Protein AF-A0ABD5MQF2-F1 (afdb_monomer)

Foldseek 3Di:
DDDDDDDDDDDDDDDPDDDDDDPPDPPDDPDPPDDPPPDPDPDPDPDDPPDDDPPPDDDDDPPDDDDDDDDDDDPPPDDDPDPDDPPPPDVLVVVLVVLLVVLLVLLVVLLVLLVVQLVVCVVVVVPVSNVLSVVLNVLSVVLSVCSVVVPPCSLVSLVVSLVSLVVSLVSLVVDDDDPSSVVSNVSSVVSSVSSVVSNVSPPPVPVPDPDPPDPPPPDDDDDDD

Secondary structure (DSSP, 8-state):
--PPPPPPP-------------------------------PPP----------------------PPP---------PPP----------HHHHHHHHHHHHHHHHHHHHHHHHHHHHHHHHHTT-HHHHHHHHHHHHHHHHHHHHHHTT-TTHHHHHHHHHHHHHHHHHHHTTS---HHHHHHHHHHHHHHHHHHHHHTT-S-----------------PPPP-

Solvent-accessible surface area (backbone atoms only — not comparable to full-atom values): 14970 Å² total; per-residue (Å²): 143,80,88,78,85,82,82,85,87,86,82,88,84,76,91,78,85,75,78,90,84,75,89,74,72,96,72,74,80,82,73,83,75,67,83,74,72,76,73,73,75,78,73,77,71,72,80,74,76,77,73,75,78,78,79,79,70,80,80,80,75,83,84,76,87,72,82,92,78,84,86,79,93,75,87,78,78,75,76,79,82,74,85,82,73,85,68,80,72,58,71,72,61,56,55,60,52,52,46,52,49,53,37,42,52,39,47,54,56,36,46,57,45,32,56,54,43,26,55,52,19,57,76,69,67,36,62,68,58,25,50,54,28,55,58,48,41,58,52,49,55,50,47,44,53,25,50,76,66,65,40,88,59,28,66,64,49,46,55,54,51,44,51,52,50,54,51,49,49,60,57,53,73,73,47,82,96,41,74,67,55,50,52,44,51,52,40,49,54,53,32,42,50,42,54,56,62,56,55,73,74,70,63,74,79,72,84,64,74,85,69,87,74,76,80,78,77,80,80,80,84,78,85,86,129

Organism: NCBI:txid2175149

Nearest PDB structures (foldseek):
  6wkt-assembly1_A  TM=8.992E-01  e=7.410E-03  Bacillus subtilis subsp. subtilis str. 168
  5fig-assembly2_E-2  TM=9.007E-01  e=9.213E-03  Bacillus subtilis
  8r4l-assembly1_A  TM=9.009E-01  e=1.974E-02  Methylosinus trichosporium OB3b
  8r4m-assembly1_B  TM=8.882E-01  e=2.454E-02  Methylosinus trichosporium OB3b
  5fje-assembly1_A  TM=8.609E-01  e=1.424E-02  Methylosinus trichosporium OB3b

pLDDT: mean 74.44, std 20.29, range [44.78, 98.25]

Mean predicted aligned error: 17.76 Å

Radius of gyration: 36.43 Å; Cα contacts (8 Å, |Δi|>4): 91; chains: 1; bounding box: 98×73×126 Å

Structure (mmCIF, N/CA/C/O backbone):
data_AF-A0ABD5MQF2-F1
#
_entry.id   AF-A0ABD5MQF2-F1
#
loop_
_atom_site.group_PDB
_atom_site.id
_atom_site.type_symbol
_atom_site.label_atom_id
_atom_site.label_alt_id
_atom_site.label_comp_id
_atom_site.label_asym_id
_atom_site.label_entity_id
_atom_site.label_seq_id
_atom_site.pdbx_PDB_ins_code
_atom_site.Cartn_x
_atom_site.Cartn_y
_atom_site.Cartn_z
_atom_site.occupancy
_atom_site.B_iso_or_equiv
_atom_site.auth_seq_id
_atom_site.auth_comp_id
_atom_site.auth_asym_id
_atom_site.auth_atom_id
_atom_site.pdbx_PDB_model_num
ATOM 1 N N . MET A 1 1 ? 13.606 13.141 58.258 1.00 51.62 1 MET A N 1
ATOM 2 C CA . MET A 1 1 ? 12.652 14.260 58.114 1.00 51.62 1 MET A CA 1
ATOM 3 C C . MET A 1 1 ? 12.556 14.574 56.634 1.00 51.62 1 MET A C 1
ATOM 5 O O . MET A 1 1 ? 13.417 15.273 56.121 1.00 51.62 1 MET A O 1
ATOM 9 N N . SER A 1 2 ? 11.579 13.989 55.945 1.00 53.09 2 SER A N 1
ATOM 10 C CA . SER A 1 2 ? 11.407 14.152 54.498 1.00 53.09 2 SER A CA 1
ATOM 11 C C . SER A 1 2 ? 9.963 14.560 54.242 1.00 53.09 2 SER A C 1
ATOM 13 O O . SER A 1 2 ? 9.040 13.897 54.711 1.00 53.09 2 SER A O 1
ATOM 15 N N . GLN A 1 3 ? 9.807 15.720 53.609 1.00 59.16 3 GLN A N 1
ATOM 16 C CA . GLN A 1 3 ? 8.549 16.435 53.429 1.00 59.16 3 GLN A CA 1
ATOM 17 C C . GLN A 1 3 ? 7.664 15.749 52.385 1.00 59.16 3 GLN A C 1
ATOM 19 O O . GLN A 1 3 ? 8.117 15.384 51.304 1.00 59.16 3 GLN A O 1
ATOM 24 N N . ILE A 1 4 ? 6.392 15.605 52.744 1.00 61.00 4 ILE A N 1
ATOM 25 C CA . ILE A 1 4 ? 5.290 15.134 51.908 1.00 61.00 4 ILE A CA 1
ATOM 26 C C . ILE A 1 4 ? 4.762 16.346 51.120 1.00 61.00 4 ILE A C 1
ATOM 28 O O . ILE A 1 4 ? 4.457 17.360 51.754 1.00 61.00 4 ILE A O 1
ATOM 32 N N . PRO A 1 5 ? 4.613 16.289 49.784 1.00 65.12 5 PRO A N 1
ATOM 33 C CA . PRO A 1 5 ? 3.919 17.342 49.056 1.00 65.12 5 PRO A CA 1
ATOM 34 C C . PRO A 1 5 ? 2.412 17.277 49.339 1.00 65.12 5 PRO A C 1
ATOM 36 O O . PRO A 1 5 ? 1.772 16.239 49.162 1.00 65.12 5 PRO A O 1
ATOM 39 N N . GLN A 1 6 ? 1.866 18.403 49.798 1.00 65.44 6 GLN A N 1
ATOM 40 C CA . GLN A 1 6 ? 0.440 18.628 50.015 1.00 65.44 6 GLN A CA 1
ATOM 41 C C . GLN A 1 6 ? -0.346 18.482 48.708 1.00 65.44 6 GLN A C 1
ATOM 43 O O . GLN A 1 6 ? -0.049 19.145 47.716 1.00 65.44 6 GLN A O 1
ATOM 48 N N . GLN A 1 7 ? -1.396 17.664 48.747 1.00 51.47 7 GLN A N 1
ATOM 49 C CA . GLN A 1 7 ? -2.463 17.681 47.755 1.00 51.47 7 GLN A CA 1
ATOM 50 C C . GLN A 1 7 ? -3.394 18.864 48.038 1.00 51.47 7 GLN A C 1
ATOM 52 O O . GLN A 1 7 ? -3.845 19.039 49.170 1.00 51.47 7 GLN A O 1
ATOM 57 N N . GLN A 1 8 ? -3.686 19.666 47.015 1.00 61.88 8 GLN A N 1
ATOM 58 C CA . GLN A 1 8 ? -4.729 20.688 47.073 1.00 61.88 8 GLN A CA 1
ATOM 59 C C . GLN A 1 8 ? -6.081 20.071 46.679 1.00 61.88 8 GLN A C 1
ATOM 61 O O . GLN A 1 8 ? -6.185 19.511 45.588 1.00 61.88 8 GLN A O 1
ATOM 66 N N . PRO A 1 9 ? -7.128 20.194 47.511 1.00 63.50 9 PRO A N 1
ATOM 67 C CA . PRO A 1 9 ? -8.502 19.948 47.103 1.00 63.50 9 PRO A CA 1
ATOM 68 C C . PRO A 1 9 ? -9.130 21.265 46.632 1.00 63.50 9 PRO A C 1
ATOM 70 O O . PRO A 1 9 ? -9.172 22.245 47.375 1.00 63.50 9 PRO A O 1
ATOM 73 N N . GLY A 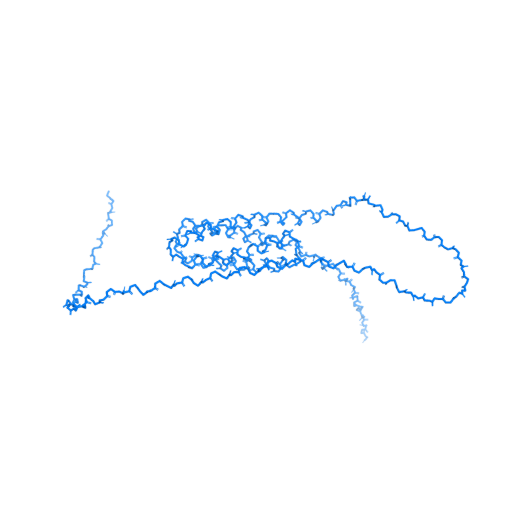1 10 ? -9.643 21.304 45.405 1.00 50.78 10 GLY A N 1
ATOM 74 C CA . GLY A 1 10 ? -10.326 22.497 44.923 1.00 50.78 10 GLY A CA 1
ATOM 75 C C . GLY A 1 10 ? -11.062 22.282 43.614 1.00 50.78 10 GLY A C 1
ATOM 76 O O . GLY A 1 10 ? -10.456 22.369 42.555 1.00 50.78 10 GLY A O 1
ATOM 77 N N . GLN A 1 11 ? -12.372 22.055 43.714 1.00 47.66 11 GLN A N 1
ATOM 78 C CA . GLN A 1 11 ? -13.434 22.936 43.196 1.00 47.66 11 GLN A CA 1
ATOM 79 C C . GLN A 1 11 ? -14.696 22.093 42.962 1.00 47.66 11 GLN A C 1
ATOM 81 O O . GLN A 1 11 ? -14.817 21.350 41.992 1.00 47.66 11 GLN A O 1
ATOM 86 N N . TYR A 1 12 ? -15.620 22.213 43.913 1.00 51.12 12 TYR A N 1
ATOM 87 C CA . TYR A 1 12 ? -17.014 21.807 43.794 1.00 51.12 12 TYR A CA 1
ATOM 88 C C . TYR A 1 12 ? -17.803 22.946 43.129 1.00 51.12 12 TYR A C 1
ATOM 90 O O . TYR A 1 12 ? -17.584 24.110 43.458 1.00 51.12 12 TYR A O 1
ATOM 98 N N . GLY A 1 13 ? -18.755 22.602 42.259 1.00 47.69 13 GLY A N 1
ATOM 99 C CA . GLY A 1 13 ? -19.720 23.518 41.633 1.00 47.69 13 GLY A CA 1
ATOM 100 C C . GLY A 1 13 ? -19.740 23.311 40.115 1.00 47.69 13 GLY A C 1
ATOM 101 O O . GLY A 1 13 ? -18.709 23.397 39.471 1.00 47.69 13 GLY A O 1
ATOM 102 N N . THR A 1 14 ? -20.846 23.015 39.444 1.00 52.41 14 THR A N 1
ATOM 103 C CA . THR A 1 14 ? -22.230 23.416 39.692 1.00 52.41 14 THR A CA 1
ATOM 104 C C . THR A 1 14 ? -23.165 22.367 39.096 1.00 52.41 14 THR A C 1
ATOM 106 O O . THR A 1 14 ? -23.111 22.053 37.908 1.00 52.41 14 THR A O 1
ATOM 109 N N . GLU A 1 15 ? -24.037 21.830 39.942 1.00 47.16 15 GLU A N 1
ATOM 110 C CA . GLU A 1 15 ? -25.210 21.070 39.537 1.00 47.16 15 GLU A CA 1
ATOM 111 C C . GLU A 1 15 ? -26.149 22.012 38.775 1.00 47.16 15 GLU A C 1
ATOM 113 O O . GLU A 1 15 ? -26.780 22.892 39.354 1.00 47.16 15 GLU A O 1
ATOM 118 N N . SER A 1 16 ? -26.227 21.845 37.456 1.00 54.47 16 SER A N 1
ATOM 119 C CA . SER A 1 16 ? -27.327 22.391 36.665 1.00 54.47 16 SER A CA 1
ATOM 120 C C . SER A 1 16 ? -28.408 21.325 36.575 1.00 54.47 16 SER A C 1
ATOM 122 O O . SER A 1 16 ? -28.437 20.498 35.666 1.00 54.47 16 SER A O 1
ATOM 124 N N . SER A 1 17 ? -29.288 21.348 37.569 1.00 56.06 17 SER A N 1
ATOM 125 C CA . SER A 1 17 ? -30.602 20.723 37.532 1.00 56.06 17 SER A CA 1
ATOM 126 C C . SER A 1 17 ? -31.412 21.321 36.378 1.00 56.06 17 SER A C 1
ATOM 128 O O . SER A 1 17 ? -31.973 22.411 36.510 1.00 56.06 17 SER A O 1
ATOM 130 N N . VAL A 1 18 ? -31.474 20.620 35.244 1.00 57.84 18 VAL A N 1
ATOM 131 C CA . VAL A 1 18 ? -32.462 20.899 34.198 1.00 57.84 18 VAL A CA 1
ATOM 132 C C . VAL A 1 18 ? -33.609 19.913 34.350 1.00 57.84 18 VAL A C 1
ATOM 134 O O . VAL A 1 18 ? -33.462 18.699 34.229 1.00 57.84 18 VAL A O 1
ATOM 137 N N . SER A 1 19 ? -34.745 20.512 34.671 1.00 49.84 19 SER A N 1
ATOM 138 C CA . SER A 1 19 ? -36.070 19.965 34.885 1.00 49.84 19 SER A CA 1
ATOM 139 C C . SER A 1 19 ? -36.467 18.809 33.965 1.00 49.84 19 SER A C 1
ATOM 141 O O . SER A 1 19 ? -36.543 18.925 32.744 1.00 49.84 19 SER A O 1
ATOM 143 N N . THR A 1 20 ? -36.875 17.727 34.620 1.00 52.06 20 THR A N 1
ATOM 144 C CA . THR A 1 20 ? -37.942 16.812 34.211 1.00 52.06 20 THR A CA 1
ATOM 145 C C . THR A 1 20 ? -39.134 17.545 33.597 1.00 52.06 20 THR A C 1
ATOM 147 O O . THR A 1 20 ? -39.749 18.374 34.266 1.00 52.06 20 THR A O 1
ATOM 150 N N . SER A 1 21 ? -39.502 17.183 32.366 1.00 51.53 21 SER A N 1
ATOM 151 C CA . SER A 1 21 ? -40.848 16.723 31.961 1.00 51.53 21 SER A CA 1
ATOM 152 C C . SER A 1 21 ? -41.075 16.937 30.462 1.00 51.53 21 SER A C 1
ATOM 154 O O . SER A 1 21 ? -41.678 17.907 30.018 1.00 51.53 21 SER A O 1
ATOM 156 N N . GLN A 1 22 ? -40.654 15.965 29.657 1.00 48.56 22 GLN A N 1
ATOM 157 C CA . GLN A 1 22 ? -41.397 15.665 28.439 1.00 48.56 22 GLN A CA 1
ATOM 158 C C . GLN A 1 22 ? -41.407 14.153 28.245 1.00 48.56 22 GLN A C 1
ATOM 160 O O . GLN A 1 22 ? -40.450 13.547 27.771 1.00 48.56 22 GLN A O 1
ATOM 165 N N . GLN A 1 23 ? -42.508 13.543 28.692 1.00 54.41 23 GLN A N 1
ATOM 166 C CA . GLN A 1 23 ? -42.957 12.246 28.206 1.00 54.41 23 GLN A CA 1
ATOM 167 C C . GLN A 1 23 ? -43.214 12.383 26.702 1.00 54.41 23 GLN A C 1
ATOM 169 O O . GLN A 1 23 ? -44.333 12.665 26.275 1.00 54.41 23 GLN A O 1
ATOM 174 N N . SER A 1 24 ? -42.172 12.203 25.898 1.00 55.31 24 SER A N 1
ATOM 175 C CA . SER A 1 24 ? -42.347 11.919 24.482 1.00 55.31 24 SER A CA 1
ATOM 176 C C . SER A 1 24 ? -42.842 10.486 24.373 1.00 55.31 24 SER A C 1
ATOM 178 O O . SER A 1 24 ? -42.200 9.536 24.818 1.00 55.31 24 SER A O 1
ATOM 180 N N . GLN A 1 25 ? -44.066 10.387 23.875 1.00 53.88 25 GLN A N 1
ATOM 181 C CA . GLN A 1 25 ? -44.832 9.173 23.677 1.00 53.88 25 GLN A CA 1
ATOM 182 C C . GLN A 1 25 ? -43.979 8.087 23.013 1.00 53.88 25 GLN A C 1
ATOM 184 O O . GLN A 1 25 ? -43.315 8.333 22.007 1.00 53.88 25 GLN A O 1
ATOM 189 N N . PHE A 1 26 ? -44.060 6.872 23.560 1.00 49.94 26 PHE A N 1
ATOM 190 C CA . PHE A 1 26 ? -43.756 5.629 22.858 1.00 49.94 26 PHE A CA 1
ATOM 191 C C . PHE A 1 26 ? -44.687 5.526 21.642 1.00 49.94 26 PHE A C 1
ATOM 193 O O . PHE A 1 26 ? -45.755 4.922 21.697 1.00 49.94 26 PHE A O 1
ATOM 200 N N . GLY A 1 27 ? -44.312 6.209 20.568 1.00 52.50 27 GLY A N 1
ATOM 201 C CA . GLY A 1 27 ? -45.036 6.266 19.315 1.00 52.50 27 GLY A CA 1
ATOM 202 C C . GLY A 1 27 ? -44.304 5.447 18.271 1.00 52.50 27 GLY A C 1
ATOM 203 O O . GLY A 1 27 ? -43.327 5.915 17.701 1.00 52.50 27 GLY A O 1
ATOM 204 N N . GLN A 1 28 ? -44.859 4.265 18.009 1.00 49.19 28 GLN A N 1
ATOM 205 C CA . GLN A 1 28 ? -44.686 3.467 16.799 1.00 49.19 28 GLN A CA 1
ATOM 206 C C . GLN A 1 28 ? -43.313 2.802 16.627 1.00 49.19 28 GLN A C 1
ATOM 208 O O . GLN A 1 28 ? -42.339 3.390 16.164 1.00 49.19 28 GLN A O 1
ATOM 213 N N . GLN A 1 29 ? -43.287 1.496 16.910 1.00 55.09 29 GLN A N 1
ATOM 214 C CA . GLN A 1 29 ? -42.333 0.594 16.273 1.00 55.09 29 GLN A CA 1
ATOM 215 C C . GLN A 1 29 ? -42.364 0.837 14.754 1.00 55.09 29 GLN A C 1
ATOM 217 O O . GLN A 1 29 ? -43.462 0.873 14.186 1.00 55.09 29 GLN A O 1
ATOM 222 N N . PRO A 1 30 ? -41.214 0.986 14.073 1.00 57.41 30 PRO A N 1
ATOM 223 C CA . PRO A 1 30 ? -41.199 0.943 12.623 1.00 57.41 30 PRO A CA 1
ATOM 224 C C . PRO A 1 30 ? -41.707 -0.436 12.205 1.00 57.41 30 PRO A C 1
ATOM 226 O O . PRO A 1 30 ? -41.079 -1.465 12.452 1.00 57.41 30 PRO A O 1
ATOM 229 N N . GLN A 1 31 ? -42.903 -0.445 11.624 1.00 53.94 31 GLN A N 1
ATOM 230 C CA . GLN A 1 31 ? -43.465 -1.594 10.942 1.00 53.94 31 GLN A CA 1
ATOM 231 C C . GLN A 1 31 ? -42.421 -2.022 9.909 1.00 53.94 31 GLN A C 1
ATOM 233 O O . GLN A 1 31 ? -42.057 -1.219 9.051 1.00 53.94 31 GLN A O 1
ATOM 238 N N . TYR A 1 32 ? -41.892 -3.240 10.049 1.00 53.44 32 TYR A N 1
ATOM 239 C CA . TYR A 1 32 ? -40.953 -3.848 9.112 1.00 53.44 32 TYR A CA 1
ATOM 240 C C . TYR A 1 32 ? -41.562 -3.783 7.711 1.00 53.44 32 TYR A C 1
ATOM 242 O O . TYR A 1 32 ? -42.399 -4.604 7.331 1.00 53.44 32 TYR A O 1
ATOM 250 N N . GLY A 1 33 ? -41.192 -2.738 6.975 1.00 51.03 33 GLY A N 1
ATOM 251 C CA . GLY A 1 33 ? -41.584 -2.534 5.601 1.00 51.03 33 GLY A CA 1
ATOM 252 C C . GLY A 1 33 ? -40.988 -3.666 4.794 1.00 51.03 33 GLY A C 1
ATOM 253 O O . GLY A 1 33 ? -39.773 -3.739 4.665 1.00 51.03 33 GLY A O 1
ATOM 254 N N . GLN A 1 34 ? -41.876 -4.553 4.345 1.00 51.09 34 GLN A N 1
ATOM 255 C CA . GLN A 1 34 ? -41.791 -5.359 3.133 1.00 51.09 34 GLN A CA 1
ATOM 256 C C . GLN A 1 34 ? -40.372 -5.811 2.786 1.00 51.09 34 GLN A C 1
ATOM 258 O O . GLN A 1 34 ? -39.585 -5.049 2.230 1.00 51.09 34 GLN A O 1
ATOM 263 N N . GLN A 1 35 ? -40.091 -7.092 3.040 1.00 54.34 35 GLN A N 1
ATOM 264 C CA . GLN A 1 35 ? -39.019 -7.807 2.358 1.00 54.34 35 GLN A CA 1
ATOM 265 C C . GLN A 1 35 ? -39.077 -7.449 0.869 1.00 54.34 35 GLN A C 1
ATOM 267 O O . GLN A 1 35 ? -39.991 -7.878 0.161 1.00 54.34 35 GLN A O 1
ATOM 272 N N . SER A 1 36 ? -38.133 -6.628 0.405 1.00 55.47 36 SER A N 1
ATOM 273 C CA . SER A 1 36 ? -37.902 -6.442 -1.018 1.00 55.47 36 SER A CA 1
ATOM 274 C C . SER A 1 36 ? -37.671 -7.834 -1.578 1.00 55.47 36 SER A C 1
ATOM 276 O O . SER A 1 36 ? -36.686 -8.488 -1.230 1.00 55.47 36 SER A O 1
ATOM 278 N N . GLN A 1 37 ? -38.631 -8.317 -2.369 1.00 55.78 37 GLN A N 1
ATOM 279 C CA . GLN A 1 37 ? -38.474 -9.549 -3.120 1.00 55.78 37 GLN A CA 1
ATOM 280 C C . GLN A 1 37 ? -37.150 -9.428 -3.856 1.00 55.78 37 GLN A C 1
ATOM 282 O O . GLN A 1 37 ? -36.955 -8.480 -4.620 1.00 55.78 37 GLN A O 1
ATOM 287 N N . PHE A 1 38 ? -36.237 -10.347 -3.544 1.00 53.59 38 PHE A N 1
ATOM 288 C CA . PHE A 1 38 ? -34.984 -10.523 -4.248 1.00 53.59 38 PHE A CA 1
ATOM 289 C C . PHE A 1 38 ? -35.279 -10.426 -5.740 1.00 53.59 38 PHE A C 1
ATOM 291 O O . PHE A 1 38 ? -35.936 -11.298 -6.312 1.00 53.59 38 PHE A O 1
ATOM 298 N N . GLY A 1 39 ? -34.846 -9.312 -6.336 1.00 50.56 39 GLY A N 1
ATOM 299 C CA . GLY A 1 39 ? -34.849 -9.140 -7.772 1.00 50.56 39 GLY A CA 1
ATOM 300 C C . GLY A 1 39 ? -34.163 -10.361 -8.352 1.00 50.56 39 GLY A C 1
ATOM 301 O O . GLY A 1 39 ? -33.049 -10.698 -7.951 1.00 50.56 39 GLY A O 1
ATOM 302 N N . GLN A 1 40 ? -34.910 -11.057 -9.204 1.00 53.56 40 GLN A N 1
ATOM 303 C CA . GLN A 1 40 ? -34.498 -12.217 -9.977 1.00 53.56 40 GLN A CA 1
ATOM 304 C C . GLN A 1 40 ? -33.008 -12.131 -10.302 1.00 53.56 40 GLN A C 1
ATOM 306 O O . GLN A 1 40 ? -32.562 -11.133 -10.875 1.00 53.56 40 GLN A O 1
ATOM 311 N N . GLN A 1 41 ? -32.249 -13.166 -9.927 1.00 58.22 41 GLN A N 1
ATOM 312 C CA . GLN A 1 41 ? -30.873 -13.308 -10.387 1.00 58.22 41 GLN A CA 1
ATOM 313 C C . GLN A 1 41 ? -30.855 -13.051 -11.899 1.00 58.22 41 GLN A C 1
ATOM 315 O O . GLN A 1 41 ? -31.658 -13.666 -12.611 1.00 58.22 41 GLN A O 1
ATOM 320 N N . PRO A 1 42 ? -29.990 -12.159 -12.413 1.00 58.59 42 PRO A N 1
ATOM 321 C CA . PRO A 1 42 ? -29.788 -12.090 -13.845 1.00 58.59 42 PRO A CA 1
ATOM 322 C C . PRO A 1 42 ? -29.361 -13.489 -14.286 1.00 58.59 42 PRO A C 1
ATOM 324 O O . PRO A 1 42 ? -28.341 -14.007 -13.830 1.00 58.59 42 PRO A O 1
ATOM 327 N N . GLN A 1 43 ? -30.185 -14.131 -15.121 1.00 57.91 43 GLN A N 1
ATOM 328 C CA . GLN A 1 43 ? -29.770 -15.335 -15.824 1.00 57.91 43 GLN A CA 1
ATOM 329 C C . GLN A 1 43 ? -28.455 -14.986 -16.505 1.00 57.91 43 GLN A C 1
ATOM 331 O O . GLN A 1 43 ? -28.415 -14.084 -17.344 1.00 57.91 43 GLN A O 1
ATOM 336 N N . PHE A 1 44 ? -27.385 -15.665 -16.094 1.00 53.38 44 PHE A N 1
ATOM 337 C CA . PHE A 1 44 ? -26.106 -15.612 -16.773 1.00 53.38 44 PHE A CA 1
ATOM 338 C C . PHE A 1 44 ? -26.378 -15.869 -18.250 1.00 53.38 44 PHE A C 1
ATOM 340 O O . PHE A 1 44 ? -26.738 -16.979 -18.647 1.00 53.38 44 PHE A O 1
ATOM 347 N N . GLY A 1 45 ? -26.275 -14.800 -19.041 1.00 51.31 45 GLY A N 1
ATOM 348 C CA . GLY A 1 45 ? -26.297 -14.884 -20.484 1.00 51.31 45 GLY A CA 1
ATOM 349 C C . GLY A 1 45 ? -25.272 -15.930 -20.881 1.00 51.31 45 GLY A C 1
ATOM 350 O O . GLY A 1 45 ? -24.121 -15.870 -20.446 1.00 51.31 45 GLY A O 1
ATOM 351 N N . GLN A 1 46 ? -25.758 -16.920 -21.625 1.00 54.47 46 GLN A N 1
ATOM 352 C CA . GLN A 1 46 ? -25.011 -17.989 -22.271 1.00 54.47 46 GLN A CA 1
ATOM 353 C C . GLN A 1 46 ? -23.575 -17.550 -22.556 1.00 54.47 46 GLN A C 1
ATOM 355 O O . GLN A 1 46 ? -23.367 -16.527 -23.212 1.00 54.47 46 GLN A O 1
ATOM 360 N N . GLN A 1 47 ? -22.608 -18.327 -22.061 1.00 56.09 47 GLN A N 1
ATOM 361 C CA . GLN A 1 47 ? -21.202 -18.176 -22.411 1.00 56.09 47 GLN A CA 1
ATOM 362 C C . GLN A 1 47 ? -21.107 -18.007 -23.928 1.00 56.09 47 GLN A C 1
ATOM 364 O O . GLN A 1 47 ? -21.372 -18.945 -24.683 1.00 56.09 47 GLN A O 1
ATOM 369 N N . GLY A 1 48 ? -20.777 -16.793 -24.374 1.00 55.44 48 GLY A N 1
ATOM 370 C CA . GLY A 1 48 ? -20.403 -16.567 -25.756 1.00 55.44 48 GLY A CA 1
ATOM 371 C C . GLY A 1 48 ? -19.241 -17.504 -26.034 1.00 55.44 48 GLY A C 1
ATOM 372 O O . GLY A 1 48 ? -18.204 -17.399 -25.378 1.00 55.44 48 GLY A O 1
ATOM 373 N N . GLN A 1 49 ? -19.445 -18.468 -26.934 1.00 55.75 49 GLN A N 1
ATOM 374 C CA . GLN A 1 49 ? -18.363 -19.318 -27.404 1.00 55.75 49 GLN A CA 1
ATOM 375 C C . GLN A 1 49 ? -17.226 -18.395 -27.823 1.00 55.75 49 GLN A C 1
ATOM 377 O O . GLN A 1 49 ? -17.418 -17.520 -28.670 1.00 55.75 49 GLN A O 1
ATOM 382 N N . PHE A 1 50 ? -16.075 -18.556 -27.170 1.00 52.53 50 PHE A N 1
ATOM 383 C CA . PHE A 1 50 ? -14.856 -17.854 -27.521 1.00 52.53 50 PHE A CA 1
ATOM 384 C C . PHE A 1 50 ? -14.639 -18.027 -29.020 1.00 52.53 50 PHE A C 1
ATOM 386 O O . PHE A 1 50 ? -14.376 -19.130 -29.503 1.00 52.53 50 PHE A O 1
ATOM 393 N N . GLY A 1 51 ? -14.816 -16.925 -29.750 1.00 50.19 51 GLY A N 1
ATOM 394 C CA . GLY A 1 51 ? -14.449 -16.836 -31.146 1.00 50.19 51 GLY A CA 1
ATOM 395 C C . GLY A 1 51 ? -13.001 -17.277 -31.268 1.00 50.19 51 GLY A C 1
ATOM 396 O O . GLY A 1 51 ? -12.124 -16.761 -30.573 1.00 50.19 51 GLY A O 1
ATOM 397 N N . GLN A 1 52 ? -12.797 -18.283 -32.112 1.00 52.94 52 GLN A N 1
ATOM 398 C CA . GLN A 1 52 ? -11.503 -18.771 -32.561 1.00 52.94 52 GLN A CA 1
ATOM 399 C C . GLN A 1 52 ? -10.540 -17.592 -32.728 1.00 52.94 52 GLN A C 1
ATOM 401 O O . GLN A 1 52 ? -10.871 -16.611 -33.399 1.00 52.94 52 GLN A O 1
ATOM 406 N N . GLN A 1 53 ? -9.365 -17.684 -32.102 1.00 57.41 53 GLN A N 1
ATOM 407 C CA . GLN A 1 53 ? -8.294 -16.715 -32.306 1.00 57.41 53 GLN A CA 1
ATOM 408 C C . GLN A 1 53 ? -8.094 -16.499 -33.815 1.00 57.41 53 GLN A C 1
ATOM 410 O O . GLN A 1 53 ? -7.916 -17.486 -34.538 1.00 57.41 53 GLN A O 1
ATOM 415 N N . PRO A 1 54 ? -8.101 -15.254 -34.321 1.00 53.53 54 PRO A N 1
ATOM 416 C CA . PRO A 1 54 ? -7.655 -15.015 -35.679 1.00 53.53 54 PRO A CA 1
ATOM 417 C C . PRO A 1 54 ? -6.180 -15.416 -35.757 1.00 53.53 54 PRO A C 1
ATOM 419 O O . PRO A 1 54 ? -5.326 -14.832 -35.088 1.00 53.53 54 PRO A O 1
ATOM 422 N N . GLN A 1 55 ? -5.887 -16.443 -36.561 1.00 56.53 55 GLN A N 1
ATOM 423 C CA . GLN A 1 55 ? -4.532 -16.728 -37.017 1.00 56.53 55 GLN A CA 1
ATOM 424 C C . GLN A 1 55 ? -4.008 -15.454 -37.677 1.00 56.53 55 GLN A C 1
ATOM 426 O O . GLN A 1 55 ? -4.481 -15.050 -38.741 1.00 56.53 55 GLN A O 1
ATOM 431 N N . PHE A 1 56 ? -3.068 -14.789 -37.011 1.00 51.62 56 PHE A N 1
ATOM 432 C CA . PHE A 1 56 ? -2.398 -13.627 -37.561 1.00 51.62 56 PHE A CA 1
ATOM 433 C C . PHE A 1 56 ? -1.700 -14.022 -38.863 1.00 51.62 56 PHE A C 1
ATOM 435 O O . PHE A 1 56 ? -0.743 -14.791 -38.866 1.00 51.62 56 PHE A O 1
ATOM 442 N N . GLY A 1 57 ? -2.249 -13.479 -39.950 1.00 50.66 57 GLY A N 1
ATOM 443 C CA . GLY A 1 57 ? -1.577 -13.044 -41.166 1.00 50.66 57 GLY A CA 1
ATOM 444 C C . GLY A 1 57 ? -0.280 -13.757 -41.509 1.00 50.66 57 GLY A C 1
ATOM 445 O O . GLY A 1 57 ? 0.806 -13.310 -41.146 1.00 50.66 57 GLY A O 1
ATOM 446 N N . GLN A 1 58 ? -0.419 -14.785 -42.341 1.00 50.75 58 GLN A N 1
ATOM 447 C CA . GLN A 1 58 ? 0.574 -15.121 -43.353 1.00 50.75 58 GLN A CA 1
ATOM 448 C C . GLN A 1 58 ? 1.055 -13.825 -44.018 1.00 50.75 58 GLN A C 1
ATOM 450 O O . GLN A 1 58 ? 0.254 -13.034 -44.520 1.00 50.75 58 GLN A O 1
ATOM 455 N N . GLN A 1 59 ? 2.364 -13.603 -43.975 1.00 53.66 59 GLN A N 1
ATOM 456 C CA . GLN A 1 59 ? 3.025 -12.473 -44.609 1.00 53.66 59 GLN A CA 1
ATOM 457 C C . GLN A 1 59 ? 2.647 -12.434 -46.093 1.00 53.66 59 GLN A C 1
ATOM 459 O O . GLN A 1 59 ? 3.021 -13.316 -46.867 1.00 53.66 59 GLN A O 1
ATOM 464 N N . ALA A 1 60 ? 1.905 -11.401 -46.490 1.00 50.06 60 ALA A N 1
ATOM 465 C CA . ALA A 1 60 ? 1.735 -11.059 -47.889 1.00 50.06 60 ALA A CA 1
ATOM 466 C C . ALA A 1 60 ? 3.109 -10.649 -48.436 1.00 50.06 60 ALA A C 1
ATOM 468 O O . ALA A 1 60 ? 3.616 -9.564 -48.153 1.00 50.06 60 ALA A O 1
ATOM 469 N N . GLN A 1 61 ? 3.729 -11.560 -49.179 1.00 56.69 61 GLN A N 1
ATOM 470 C CA . GLN A 1 61 ? 4.887 -11.280 -50.016 1.00 56.69 61 GLN A CA 1
ATOM 471 C C . GLN A 1 61 ? 4.483 -10.219 -51.054 1.00 56.69 61 GLN A C 1
ATOM 473 O O . GLN A 1 61 ? 3.539 -10.458 -51.812 1.00 56.69 61 GLN A O 1
ATOM 478 N N . PRO A 1 62 ? 5.156 -9.059 -51.135 1.00 54.09 62 PRO A N 1
ATOM 479 C CA . PRO A 1 62 ? 4.947 -8.144 -52.242 1.00 54.09 62 PRO A CA 1
ATOM 480 C C . PRO A 1 62 ? 5.558 -8.770 -53.499 1.00 54.09 62 PRO A C 1
ATOM 482 O O . PRO A 1 62 ? 6.776 -8.824 -53.665 1.00 54.09 62 PRO A O 1
ATOM 485 N N . SER A 1 63 ? 4.705 -9.268 -54.392 1.00 44.78 63 SER A N 1
ATOM 486 C CA . SER A 1 63 ? 5.106 -9.715 -55.721 1.00 44.78 63 SER A CA 1
ATOM 487 C C . SER A 1 63 ? 5.495 -8.503 -56.570 1.00 44.78 63 SER A C 1
ATOM 489 O O . SER A 1 63 ? 4.668 -7.941 -57.289 1.00 44.78 63 SER A O 1
ATOM 491 N N . TYR A 1 64 ? 6.760 -8.095 -56.492 1.00 54.94 64 TYR A N 1
ATOM 492 C CA . TYR A 1 64 ? 7.372 -7.254 -57.514 1.00 54.94 64 TYR A CA 1
ATOM 493 C C . TYR A 1 64 ? 7.681 -8.131 -58.729 1.00 54.94 64 TYR A C 1
ATOM 495 O O . TYR A 1 64 ? 8.614 -8.934 -58.728 1.00 54.94 64 TYR A O 1
ATOM 503 N N . GLN A 1 65 ? 6.862 -7.989 -59.769 1.00 47.75 65 GLN A N 1
ATOM 504 C CA . GLN A 1 65 ? 7.172 -8.467 -61.111 1.00 47.75 65 GLN A CA 1
ATOM 505 C C . GLN A 1 65 ? 8.353 -7.645 -61.645 1.00 47.75 65 GLN A C 1
ATOM 507 O O . GLN A 1 65 ? 8.194 -6.494 -62.045 1.00 47.75 65 GLN A O 1
ATOM 512 N N . ILE A 1 66 ? 9.549 -8.232 -61.617 1.00 57.34 66 ILE A N 1
ATOM 513 C CA . ILE A 1 66 ? 10.730 -7.718 -62.316 1.00 57.34 66 ILE A CA 1
ATOM 514 C C . ILE A 1 66 ? 10.789 -8.413 -63.688 1.00 57.34 66 ILE A C 1
ATOM 516 O O . ILE A 1 66 ? 10.754 -9.647 -63.733 1.00 57.34 66 ILE A O 1
ATOM 520 N N . PRO A 1 67 ? 10.864 -7.674 -64.811 1.00 52.50 67 PRO A N 1
ATOM 521 C CA . PRO A 1 67 ? 11.080 -8.262 -66.128 1.00 52.50 67 PRO A CA 1
ATOM 522 C C . PRO A 1 67 ? 12.460 -8.922 -66.217 1.00 52.50 67 PRO A C 1
ATOM 524 O O 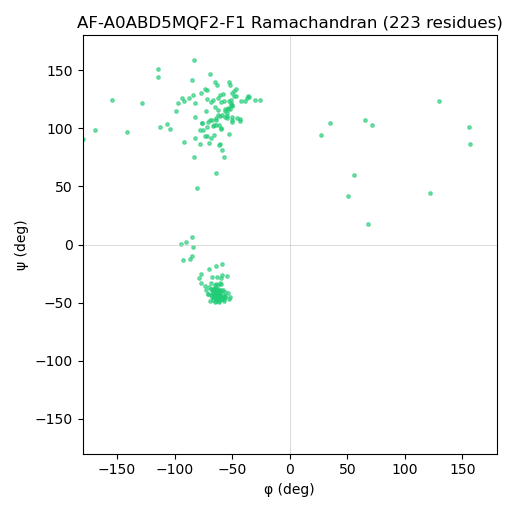. PRO A 1 67 ? 13.454 -8.397 -65.720 1.00 52.50 67 PRO A O 1
ATOM 527 N N . GLN A 1 68 ? 12.497 -10.084 -66.865 1.00 52.28 68 GLN A N 1
ATOM 528 C CA . GLN A 1 68 ? 13.673 -10.924 -67.070 1.00 52.28 68 GLN A CA 1
ATOM 529 C C . GLN A 1 68 ? 14.878 -10.158 -67.634 1.00 52.28 68 GLN A C 1
ATOM 531 O O . GLN A 1 68 ? 14.784 -9.508 -68.673 1.00 52.28 68 GLN A O 1
ATOM 536 N N . GLY A 1 69 ? 16.038 -10.340 -67.000 1.00 56.66 69 GLY A N 1
ATOM 537 C CA . GLY A 1 69 ? 17.317 -9.892 -67.538 1.00 56.66 69 GLY A CA 1
ATOM 538 C C . GLY A 1 69 ? 18.497 -10.218 -66.626 1.00 56.66 69 GLY A C 1
ATOM 539 O O . GLY A 1 69 ? 18.869 -9.401 -65.801 1.00 56.66 69 GLY A O 1
ATOM 540 N N . GLN A 1 70 ? 19.091 -11.396 -66.839 1.00 50.94 70 GLN A N 1
ATOM 541 C CA . GLN A 1 70 ? 20.461 -11.789 -66.463 1.00 50.94 70 GLN A CA 1
ATOM 542 C C . GLN A 1 70 ? 20.818 -11.873 -64.962 1.00 50.94 70 GLN A C 1
ATOM 544 O O . GLN A 1 70 ? 21.070 -10.899 -64.265 1.00 50.94 70 GLN A O 1
ATOM 549 N N . SER A 1 71 ? 20.950 -13.118 -64.505 1.00 51.88 71 SER A N 1
ATOM 550 C CA . SER A 1 71 ? 21.600 -13.539 -63.262 1.00 51.88 71 SER A CA 1
ATOM 551 C C . SER A 1 71 ? 23.124 -13.355 -63.285 1.00 51.88 71 SER A C 1
ATOM 553 O O . SER A 1 71 ? 23.757 -13.714 -64.281 1.00 51.88 71 SER A O 1
ATOM 555 N N . PRO A 1 72 ? 23.729 -13.034 -62.130 1.00 61.03 72 PRO A N 1
ATOM 556 C CA . PRO A 1 72 ? 24.899 -13.766 -61.650 1.00 61.03 72 PRO A CA 1
ATOM 557 C C . PRO A 1 72 ? 24.594 -14.526 -60.338 1.00 61.03 72 PRO A C 1
ATOM 559 O O . PRO A 1 72 ? 23.726 -14.111 -59.567 1.00 61.03 72 PRO A O 1
ATOM 562 N N . PRO A 1 73 ? 25.275 -15.656 -60.067 1.00 61.97 73 PRO A N 1
ATOM 563 C CA . PRO A 1 73 ? 24.996 -16.491 -58.907 1.00 61.97 73 PRO A CA 1
ATOM 564 C C . PRO A 1 73 ? 25.685 -15.919 -57.664 1.00 61.97 73 PRO A C 1
ATOM 566 O O . PRO A 1 73 ? 26.902 -15.994 -57.533 1.00 61.97 73 PRO A O 1
ATOM 569 N N . MET A 1 74 ? 24.911 -15.387 -56.722 1.00 57.19 74 MET A N 1
ATOM 570 C CA . MET A 1 74 ? 25.387 -15.126 -55.362 1.00 57.19 74 MET A CA 1
ATOM 571 C C . MET A 1 74 ? 24.641 -16.070 -54.421 1.00 57.19 74 MET A C 1
ATOM 573 O O . MET A 1 74 ? 23.472 -15.872 -54.100 1.00 57.19 74 MET A O 1
ATOM 577 N N . GLN A 1 75 ? 25.320 -17.150 -54.031 1.00 58.03 75 GLN A N 1
ATOM 578 C CA . GLN A 1 75 ? 24.891 -18.027 -52.948 1.00 58.03 75 GLN A CA 1
ATOM 579 C C . GLN A 1 75 ? 25.018 -17.262 -51.628 1.00 58.03 75 GLN A C 1
ATOM 581 O O . GLN A 1 75 ? 26.067 -17.280 -50.988 1.00 58.03 75 GLN A O 1
ATOM 586 N N . THR A 1 76 ? 23.952 -16.592 -51.201 1.00 54.19 76 THR A N 1
ATOM 587 C CA . THR A 1 76 ? 23.865 -16.095 -49.827 1.00 54.19 76 THR A CA 1
ATOM 588 C C . THR A 1 76 ? 23.407 -17.250 -48.947 1.00 54.19 76 THR A C 1
ATOM 590 O O . THR A 1 76 ? 22.214 -17.515 -48.804 1.00 54.19 76 THR A O 1
ATOM 593 N N . GLN A 1 77 ? 24.380 -17.979 -48.395 1.00 50.16 77 GLN A N 1
ATOM 594 C CA . GLN A 1 77 ? 24.168 -18.882 -47.269 1.00 50.16 77 GLN A CA 1
ATOM 595 C C . GLN A 1 77 ? 23.557 -18.079 -46.121 1.00 50.16 77 GLN A C 1
ATOM 597 O O . GLN A 1 77 ? 24.209 -17.228 -45.519 1.00 50.16 77 GLN A O 1
ATOM 602 N N . LEU A 1 78 ? 22.282 -18.341 -45.847 1.00 53.09 78 LEU A N 1
ATOM 603 C CA . LEU A 1 78 ? 21.627 -17.923 -44.617 1.00 53.09 78 LEU A CA 1
ATOM 604 C C . LEU A 1 78 ? 22.314 -18.664 -43.461 1.00 53.09 78 LEU A C 1
ATOM 606 O O . LEU A 1 78 ? 22.290 -19.899 -43.452 1.00 53.09 78 LEU A O 1
ATOM 610 N N . PRO A 1 79 ? 22.943 -17.965 -42.502 1.00 54.31 79 PRO A N 1
ATOM 611 C CA . PRO A 1 79 ? 23.506 -18.629 -41.344 1.00 54.31 79 PRO A CA 1
ATOM 612 C C . PRO A 1 79 ? 22.361 -19.211 -40.516 1.00 54.31 79 PRO A C 1
ATOM 614 O O . PRO A 1 79 ? 21.425 -18.510 -40.126 1.00 54.31 79 PRO A O 1
ATOM 617 N N . ALA A 1 80 ? 22.443 -20.518 -40.275 1.00 52.56 80 ALA A N 1
ATOM 618 C CA . ALA A 1 80 ? 21.624 -21.213 -39.302 1.00 52.56 80 ALA A CA 1
ATOM 619 C C . ALA A 1 80 ? 21.712 -20.461 -37.970 1.00 52.56 80 ALA A C 1
ATOM 621 O O . ALA A 1 80 ? 22.798 -20.266 -37.422 1.00 52.56 80 ALA A O 1
ATOM 622 N N . VAL A 1 81 ? 20.566 -19.993 -37.483 1.00 58.53 81 VAL A N 1
ATOM 623 C CA . VAL A 1 81 ? 20.465 -19.288 -36.210 1.00 58.53 81 VAL A CA 1
ATOM 624 C C . VAL A 1 81 ? 20.665 -20.331 -35.115 1.00 58.53 81 VAL A C 1
ATOM 626 O O . VAL A 1 81 ? 19.743 -21.051 -34.737 1.00 58.53 81 VAL A O 1
ATOM 629 N N . SER A 1 82 ? 21.913 -20.467 -34.678 1.00 53.28 82 SER A N 1
ATOM 630 C CA . SER A 1 82 ? 22.335 -21.343 -33.595 1.00 53.28 82 SER A CA 1
ATOM 631 C C . SER A 1 82 ? 21.614 -20.940 -32.311 1.00 53.28 82 SER A C 1
ATOM 633 O O . SER A 1 82 ? 21.983 -19.978 -31.639 1.00 53.28 82 SER A O 1
ATOM 635 N N . GLN A 1 83 ? 20.560 -21.680 -31.973 1.00 52.69 83 GLN A N 1
ATOM 636 C CA . GLN A 1 83 ? 20.017 -21.720 -30.622 1.00 52.69 83 GLN A CA 1
ATOM 637 C C . GLN A 1 83 ? 21.138 -22.160 -29.674 1.00 52.69 83 GLN A C 1
ATOM 639 O O . GLN A 1 83 ? 21.711 -23.231 -29.857 1.00 52.69 83 GLN A O 1
ATOM 644 N N . GLY A 1 84 ? 21.444 -21.352 -28.658 1.00 51.84 84 GLY A N 1
ATOM 645 C CA . GLY A 1 84 ? 22.286 -21.798 -27.546 1.00 51.84 84 GLY A CA 1
ATOM 646 C C . GLY A 1 84 ? 23.558 -20.998 -27.295 1.00 51.84 84 GLY A C 1
ATOM 647 O O . GLY A 1 84 ? 24.589 -21.585 -26.992 1.00 51.84 84 GLY A O 1
ATOM 648 N N . SER A 1 85 ? 23.505 -19.669 -27.322 1.00 53.50 85 SER A N 1
ATOM 649 C CA . SER A 1 85 ? 24.400 -18.880 -26.472 1.00 53.50 85 SER A CA 1
ATOM 650 C C . SER A 1 85 ? 23.589 -18.355 -25.295 1.00 53.50 85 SER A C 1
ATOM 652 O O . SER A 1 85 ? 22.862 -17.370 -25.422 1.00 53.50 85 SER A O 1
ATOM 654 N N . GLN A 1 86 ? 23.700 -19.037 -24.151 1.00 58.62 86 GLN A N 1
ATOM 655 C CA . GLN A 1 86 ? 23.393 -18.460 -22.845 1.00 58.62 86 GLN A CA 1
ATOM 656 C C . GLN A 1 86 ? 24.365 -17.297 -22.651 1.00 58.62 86 GLN A C 1
ATOM 658 O O . GLN A 1 86 ? 25.484 -17.452 -22.169 1.00 58.62 86 GLN A O 1
ATOM 663 N N . GLN A 1 87 ? 23.969 -16.146 -23.178 1.00 56.34 87 GLN A N 1
ATOM 664 C CA . GLN A 1 87 ? 24.699 -14.902 -23.088 1.00 56.34 87 GLN A CA 1
ATOM 665 C C . GLN A 1 87 ? 24.776 -14.570 -21.600 1.00 56.34 87 GLN A C 1
ATOM 667 O O . GLN A 1 87 ? 23.746 -14.350 -20.964 1.00 56.34 87 GLN A O 1
ATOM 672 N N . ALA A 1 88 ? 25.984 -14.649 -21.039 1.00 63.78 88 ALA A N 1
ATOM 673 C CA . ALA A 1 88 ? 26.266 -14.298 -19.657 1.00 63.78 88 ALA A CA 1
ATOM 674 C C . ALA A 1 88 ? 25.672 -12.910 -19.394 1.00 63.78 88 ALA A C 1
ATOM 676 O O . ALA A 1 88 ? 26.150 -11.911 -19.933 1.00 63.78 88 ALA A O 1
ATOM 677 N N . GLY A 1 89 ? 24.557 -12.876 -18.660 1.00 61.28 89 GLY A N 1
ATOM 678 C CA . GLY A 1 89 ? 23.835 -11.646 -18.380 1.00 61.28 89 GLY A CA 1
ATOM 679 C C . GLY A 1 89 ? 24.771 -10.671 -17.685 1.00 61.28 89 GLY A C 1
ATOM 680 O O . GLY A 1 89 ? 25.442 -11.034 -16.719 1.00 61.28 89 GLY A O 1
ATOM 681 N N . SER A 1 90 ? 24.841 -9.446 -18.198 1.00 69.38 90 SER A N 1
ATOM 682 C CA . SER A 1 90 ? 25.637 -8.380 -17.603 1.00 69.38 90 SER A CA 1
ATOM 683 C C . SER A 1 90 ? 25.289 -8.250 -16.112 1.00 69.38 90 SER A C 1
ATOM 685 O O . SER A 1 90 ? 24.101 -8.279 -15.774 1.00 69.38 90 SER A O 1
ATOM 687 N N . PRO A 1 91 ? 26.273 -8.080 -15.211 1.00 72.75 91 PRO A N 1
ATOM 688 C CA . PRO A 1 91 ? 26.052 -8.062 -13.759 1.00 72.75 91 PRO A CA 1
ATOM 689 C C . PRO A 1 91 ? 24.995 -7.038 -13.312 1.00 72.75 91 PRO A C 1
ATOM 691 O O . PRO A 1 91 ? 24.283 -7.262 -12.338 1.00 72.75 91 PRO A O 1
ATOM 694 N N . SER A 1 92 ? 24.799 -5.962 -14.074 1.00 70.00 92 SER A N 1
ATOM 695 C CA . SER A 1 92 ? 23.755 -4.956 -13.854 1.00 70.00 92 SER A CA 1
ATOM 696 C C . SER A 1 92 ? 22.317 -5.488 -13.969 1.00 70.00 92 SER A C 1
ATOM 698 O O . SER A 1 92 ? 21.432 -4.981 -13.286 1.00 70.00 92 SER A O 1
ATOM 700 N N . GLN A 1 93 ? 22.054 -6.535 -14.760 1.00 71.38 93 GLN A N 1
ATOM 701 C CA . GLN A 1 93 ? 20.720 -7.152 -14.812 1.00 71.38 93 GLN A CA 1
ATOM 702 C C . GLN A 1 93 ? 20.429 -8.055 -13.609 1.00 71.38 93 GLN A C 1
ATOM 704 O O . GLN A 1 93 ? 19.260 -8.256 -13.285 1.00 71.38 93 GLN A O 1
ATOM 709 N N . GLN A 1 94 ? 21.451 -8.610 -12.951 1.00 74.62 94 GLN A N 1
ATOM 710 C CA . GLN A 1 94 ? 21.247 -9.439 -11.759 1.00 74.62 94 GLN A CA 1
ATOM 711 C C . GLN A 1 94 ? 20.840 -8.599 -10.548 1.00 74.62 94 GLN A C 1
ATOM 713 O O . GLN A 1 94 ? 19.948 -9.013 -9.810 1.00 74.62 94 GLN A O 1
ATOM 718 N N . VAL A 1 95 ? 21.426 -7.409 -10.381 1.00 72.31 95 VAL A N 1
ATOM 719 C CA . VAL A 1 95 ? 21.101 -6.527 -9.248 1.00 72.31 95 VAL A CA 1
ATOM 720 C C . VAL A 1 95 ? 19.657 -6.022 -9.344 1.00 72.31 95 VAL A C 1
ATOM 722 O O . VAL A 1 95 ? 18.881 -6.223 -8.416 1.00 72.31 95 VAL A O 1
ATOM 725 N N . ALA A 1 96 ? 19.232 -5.538 -10.517 1.00 75.56 96 ALA A N 1
ATOM 726 C CA . ALA A 1 96 ? 17.850 -5.091 -10.729 1.00 75.56 96 ALA A CA 1
ATOM 727 C C . ALA A 1 96 ? 16.800 -6.202 -10.492 1.00 75.56 96 ALA A C 1
ATOM 729 O O . ALA A 1 96 ? 15.661 -5.934 -10.109 1.00 75.56 96 ALA A O 1
ATOM 730 N N . GLN A 1 97 ? 17.168 -7.470 -10.714 1.00 80.00 97 GLN A N 1
ATOM 731 C CA . GLN A 1 97 ? 16.286 -8.607 -10.435 1.00 80.00 97 GLN A CA 1
ATOM 732 C C . GLN A 1 97 ? 16.195 -8.951 -8.947 1.00 80.00 97 GLN A C 1
ATOM 734 O O . GLN A 1 97 ? 15.137 -9.406 -8.506 1.00 80.00 97 GLN A O 1
ATOM 739 N N . ALA A 1 98 ? 17.278 -8.765 -8.191 1.00 80.56 98 ALA A N 1
ATOM 740 C CA . ALA A 1 98 ? 17.279 -8.978 -6.749 1.00 80.56 98 ALA A CA 1
ATOM 741 C C . ALA A 1 98 ? 16.369 -7.955 -6.053 1.00 80.56 98 ALA A C 1
ATOM 743 O O . ALA A 1 98 ? 15.509 -8.347 -5.262 1.00 80.56 98 ALA A O 1
ATOM 744 N N . ASP A 1 99 ? 16.470 -6.686 -6.449 1.00 88.50 99 ASP A N 1
ATOM 745 C CA . ASP A 1 99 ? 15.676 -5.594 -5.878 1.00 88.50 99 ASP A CA 1
ATOM 746 C C . ASP A 1 99 ? 14.177 -5.793 -6.140 1.00 88.50 99 ASP A C 1
ATOM 748 O O . ASP A 1 99 ? 13.359 -5.730 -5.223 1.00 88.50 99 ASP A O 1
ATOM 752 N N . GLY A 1 100 ? 13.800 -6.142 -7.377 1.00 91.56 100 GLY A N 1
ATOM 753 C CA . GLY A 1 100 ? 12.398 -6.396 -7.724 1.00 91.56 100 GLY A CA 1
ATOM 754 C C . GLY A 1 100 ? 11.759 -7.525 -6.907 1.00 91.56 100 GLY A C 1
ATOM 755 O O . GLY A 1 100 ? 10.579 -7.447 -6.567 1.00 91.56 100 GLY A O 1
ATOM 756 N N . ARG A 1 101 ? 12.531 -8.560 -6.541 1.00 93.31 101 ARG A N 1
ATOM 757 C CA . ARG A 1 101 ? 12.040 -9.641 -5.671 1.00 93.31 101 ARG A CA 1
ATOM 758 C C . ARG A 1 101 ? 11.837 -9.174 -4.236 1.00 93.31 101 ARG A C 1
ATOM 760 O O . ARG A 1 101 ? 10.822 -9.523 -3.649 1.00 93.31 101 ARG A O 1
ATOM 767 N N . GLN A 1 102 ? 12.766 -8.390 -3.687 1.00 93.81 102 GLN A N 1
ATOM 768 C CA . GLN A 1 102 ? 12.636 -7.864 -2.326 1.00 93.81 102 GLN A CA 1
ATOM 769 C C . GLN A 1 102 ? 11.406 -6.964 -2.185 1.00 93.81 102 GLN A C 1
ATOM 771 O O . GLN A 1 102 ? 10.643 -7.118 -1.233 1.00 93.81 102 GLN A O 1
ATOM 776 N N . ILE A 1 103 ? 11.172 -6.088 -3.165 1.00 95.44 103 ILE A N 1
ATOM 777 C CA . ILE A 1 103 ? 9.987 -5.222 -3.186 1.00 95.44 103 ILE A CA 1
ATOM 778 C C . ILE A 1 103 ? 8.713 -6.066 -3.272 1.00 95.44 103 ILE A C 1
ATOM 780 O O . ILE A 1 103 ? 7.785 -5.844 -2.503 1.00 95.44 103 ILE A O 1
ATOM 784 N N . ALA A 1 104 ? 8.670 -7.066 -4.159 1.00 95.81 104 ALA A N 1
ATOM 785 C CA . ALA A 1 104 ? 7.502 -7.934 -4.291 1.00 95.81 104 ALA A CA 1
ATOM 786 C C . ALA A 1 104 ? 7.179 -8.690 -2.989 1.00 95.81 104 ALA A C 1
ATOM 788 O O . ALA A 1 104 ? 6.007 -8.785 -2.629 1.00 95.81 104 ALA A O 1
ATOM 789 N N . THR A 1 105 ? 8.195 -9.176 -2.265 1.00 96.75 105 THR A N 1
ATOM 790 C CA . THR A 1 105 ? 8.006 -9.818 -0.954 1.00 96.75 105 THR A CA 1
ATOM 791 C C . THR A 1 105 ? 7.445 -8.838 0.077 1.00 96.75 105 THR A C 1
ATOM 793 O O . THR A 1 105 ? 6.467 -9.163 0.741 1.00 96.75 105 THR A O 1
ATOM 796 N N . ALA A 1 106 ? 8.007 -7.629 0.177 1.00 97.19 106 ALA A N 1
ATOM 797 C CA . ALA A 1 106 ? 7.532 -6.618 1.125 1.00 97.19 106 ALA A CA 1
ATOM 798 C C . ALA A 1 106 ? 6.078 -6.196 0.846 1.00 97.19 106 ALA A C 1
ATOM 800 O O . ALA A 1 106 ? 5.278 -6.062 1.768 1.00 97.19 106 ALA A O 1
ATOM 801 N N . LEU A 1 107 ? 5.713 -6.035 -0.430 1.00 97.31 107 LEU A N 1
ATOM 802 C CA . LEU A 1 107 ? 4.338 -5.731 -0.830 1.00 97.31 107 LEU A CA 1
ATOM 803 C C . LEU A 1 107 ? 3.372 -6.876 -0.502 1.00 97.31 107 LEU A C 1
ATOM 805 O O . LEU A 1 107 ? 2.266 -6.620 -0.046 1.00 97.31 107 LEU A O 1
ATOM 809 N N . GLN A 1 108 ? 3.794 -8.130 -0.678 1.00 97.69 108 GLN A N 1
ATOM 810 C CA . GLN A 1 108 ? 2.973 -9.293 -0.337 1.00 97.69 108 GLN A CA 1
ATOM 811 C C . GLN A 1 108 ? 2.721 -9.417 1.177 1.00 97.69 108 GLN A C 1
ATOM 813 O O . GLN A 1 108 ? 1.627 -9.796 1.595 1.00 97.69 108 GLN A O 1
ATOM 818 N N . GLU A 1 109 ? 3.716 -9.110 2.012 1.00 97.75 109 GLU A N 1
ATOM 819 C CA . GLU A 1 109 ? 3.537 -9.061 3.470 1.00 97.75 109 GLU A CA 1
ATOM 820 C C . GLU A 1 109 ? 2.586 -7.931 3.885 1.00 97.75 109 GLU A C 1
ATOM 822 O O . GLU A 1 109 ? 1.734 -8.122 4.761 1.00 97.75 109 GLU A O 1
ATOM 827 N N . LEU A 1 110 ? 2.677 -6.780 3.213 1.00 98.06 110 LEU A N 1
ATOM 828 C CA . LEU A 1 110 ? 1.771 -5.664 3.445 1.00 98.06 110 LEU A CA 1
ATOM 829 C C . LEU A 1 110 ? 0.326 -6.000 3.044 1.00 98.06 110 LEU A C 1
ATOM 831 O O . LEU A 1 110 ? -0.568 -5.739 3.838 1.00 98.06 110 LEU A O 1
ATOM 835 N N . GLU A 1 111 ? 0.085 -6.631 1.887 1.00 98.06 111 GLU A N 1
ATOM 836 C CA . GLU A 1 111 ? -1.261 -7.082 1.470 1.00 98.06 111 GLU A CA 1
ATOM 837 C C . GLU A 1 111 ? -1.927 -7.944 2.549 1.00 98.06 111 GLU A C 1
ATOM 839 O O . GLU A 1 111 ? -3.068 -7.703 2.932 1.00 98.06 111 GLU A O 1
ATOM 844 N N . ARG A 1 112 ? -1.190 -8.916 3.102 1.00 97.88 112 ARG A N 1
ATOM 845 C CA . ARG A 1 112 ? -1.712 -9.776 4.172 1.00 97.88 112 ARG A CA 1
ATOM 846 C C . ARG A 1 112 ? -2.081 -8.982 5.426 1.00 97.88 112 ARG A C 1
ATOM 848 O O . ARG A 1 112 ? -3.073 -9.295 6.077 1.00 97.88 112 ARG A O 1
ATOM 855 N N . THR A 1 113 ? -1.270 -7.986 5.770 1.00 97.69 113 THR A N 1
ATOM 856 C CA . THR A 1 113 ? -1.507 -7.131 6.941 1.00 97.69 113 THR A CA 1
ATOM 857 C C . THR A 1 113 ? -2.711 -6.214 6.712 1.00 97.69 113 THR A C 1
ATOM 859 O O . THR A 1 113 ? -3.493 -5.990 7.631 1.00 97.69 113 THR A O 1
ATOM 862 N N . LEU A 1 114 ? -2.898 -5.717 5.484 1.00 97.75 114 LEU A N 1
ATOM 863 C CA . LEU A 1 114 ? -4.046 -4.894 5.100 1.00 97.75 114 LEU A CA 1
ATOM 864 C C . LEU A 1 114 ? -5.360 -5.667 5.196 1.00 97.75 114 LEU A C 1
ATOM 866 O O . LEU A 1 114 ? -6.303 -5.141 5.774 1.00 97.75 114 LEU A O 1
ATOM 870 N N . ASP A 1 115 ? -5.404 -6.912 4.718 1.00 97.75 115 ASP A N 1
ATOM 871 C CA . ASP A 1 115 ? -6.590 -7.775 4.829 1.00 97.75 115 ASP A CA 1
ATOM 872 C C . ASP A 1 115 ? -6.980 -8.000 6.304 1.00 97.75 115 ASP A C 1
ATOM 874 O O . ASP A 1 115 ? -8.120 -7.776 6.714 1.00 97.75 115 ASP A O 1
ATOM 878 N N . GLN A 1 116 ? -5.995 -8.323 7.151 1.00 97.12 116 GLN A N 1
ATOM 879 C CA . GLN A 1 116 ? -6.203 -8.475 8.596 1.00 97.12 116 GLN A CA 1
ATOM 880 C C . GLN A 1 116 ? -6.685 -7.176 9.260 1.00 97.12 116 GLN A C 1
ATOM 882 O O . GLN A 1 116 ? -7.628 -7.198 10.055 1.00 97.12 116 GLN A O 1
ATOM 887 N N . ALA A 1 117 ? -6.062 -6.043 8.928 1.00 96.88 117 ALA A N 1
ATOM 888 C CA . ALA A 1 117 ? -6.428 -4.742 9.474 1.00 96.88 117 ALA A CA 1
ATOM 889 C C . ALA A 1 117 ? -7.807 -4.271 8.992 1.00 96.88 117 ALA A C 1
ATOM 891 O O . ALA A 1 117 ? -8.523 -3.637 9.765 1.00 96.88 117 ALA A O 1
ATOM 892 N N . ASN A 1 118 ? -8.206 -4.607 7.763 1.00 97.50 118 ASN A N 1
ATOM 893 C CA . ASN A 1 118 ? -9.522 -4.289 7.218 1.00 97.50 118 ASN A CA 1
ATOM 894 C C . ASN A 1 118 ? -10.626 -5.018 7.992 1.00 97.50 118 ASN A C 1
ATOM 896 O O . ASN A 1 118 ? -11.570 -4.388 8.472 1.00 97.50 118 ASN A O 1
ATOM 900 N N . VAL A 1 119 ? -10.474 -6.332 8.196 1.00 97.44 119 VAL A N 1
ATOM 901 C CA . VAL A 1 119 ? -11.410 -7.126 9.011 1.00 97.44 119 VAL A CA 1
ATOM 902 C C . VAL A 1 119 ? -11.518 -6.538 10.417 1.00 97.44 119 VAL A C 1
ATOM 904 O O . VAL A 1 119 ? -12.622 -6.262 10.887 1.00 97.44 119 VAL A O 1
ATOM 907 N N . TYR A 1 120 ? -10.380 -6.250 11.050 1.00 96.94 120 TYR A N 1
ATOM 908 C CA . TYR A 1 120 ? -10.353 -5.654 12.383 1.00 96.94 120 TYR A CA 1
ATOM 909 C C . TYR A 1 120 ? -11.027 -4.273 12.435 1.00 96.94 120 TYR A C 1
ATOM 911 O O . TYR A 1 120 ? -11.782 -3.965 13.360 1.00 96.94 120 TYR A O 1
ATOM 919 N N . ALA A 1 121 ? -10.784 -3.422 11.438 1.00 96.19 121 ALA A N 1
ATOM 920 C CA . ALA A 1 121 ? -11.377 -2.095 11.349 1.00 96.19 121 ALA A CA 1
ATOM 921 C C . ALA A 1 121 ? -12.901 -2.161 11.186 1.00 96.19 121 ALA A C 1
ATOM 923 O O . ALA A 1 121 ? -13.616 -1.400 11.842 1.00 96.19 121 ALA A O 1
ATOM 924 N N . LEU A 1 122 ? -13.405 -3.091 10.371 1.00 96.81 122 LEU A N 1
ATOM 925 C CA . LEU A 1 122 ? -14.838 -3.318 10.189 1.00 96.81 122 LEU A CA 1
ATOM 926 C C . LEU A 1 122 ? -15.506 -3.813 11.478 1.00 96.81 122 LEU A C 1
ATOM 928 O O . LEU A 1 122 ? -16.562 -3.297 11.846 1.00 96.81 122 LEU A O 1
ATOM 932 N N . GLU A 1 123 ? -14.878 -4.744 12.200 1.00 96.75 123 GLU A N 1
ATOM 933 C CA . GLU A 1 123 ? -15.390 -5.256 13.481 1.00 96.75 123 GLU A CA 1
ATOM 934 C C . GLU A 1 123 ? -15.486 -4.165 14.558 1.00 96.75 123 GLU A C 1
ATOM 936 O O . GLU A 1 123 ? -16.431 -4.148 15.347 1.00 96.75 123 GLU A O 1
ATOM 941 N N . ASN A 1 124 ? -14.552 -3.212 14.557 1.00 96.12 124 ASN A N 1
ATOM 942 C CA . ASN A 1 124 ? -14.519 -2.100 15.509 1.00 96.12 124 ASN A CA 1
ATOM 943 C C . ASN A 1 124 ? -15.283 -0.850 15.035 1.00 96.12 124 ASN A C 1
ATOM 945 O O . ASN A 1 124 ? -15.277 0.177 15.716 1.00 96.12 124 ASN A O 1
ATOM 949 N N . GLY A 1 125 ? -15.927 -0.900 13.864 1.00 96.50 125 GLY A N 1
ATOM 950 C CA . GLY A 1 125 ? -16.641 0.242 13.287 1.00 96.50 125 GLY A CA 1
ATOM 951 C C . GLY A 1 125 ? -15.731 1.395 12.839 1.00 96.50 125 GLY A C 1
ATOM 952 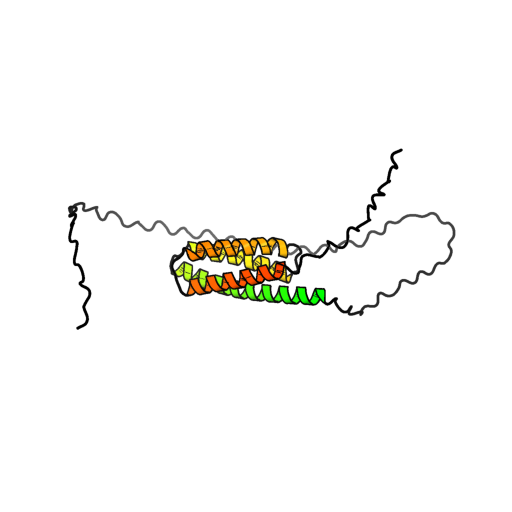O O . GLY A 1 125 ? -16.211 2.512 12.626 1.00 96.50 125 GLY A O 1
ATOM 953 N N . ASN A 1 126 ? -14.427 1.154 12.668 1.00 96.62 126 ASN A N 1
ATOM 954 C CA . ASN A 1 126 ? -13.480 2.142 12.161 1.00 96.62 126 ASN A CA 1
ATOM 955 C C . ASN A 1 126 ? -13.507 2.194 10.624 1.00 96.62 126 ASN A C 1
ATOM 957 O O . ASN A 1 126 ? -12.609 1.717 9.930 1.00 96.62 126 ASN A O 1
ATOM 961 N N . SER A 1 127 ? -14.563 2.808 10.090 1.00 96.62 127 SER A N 1
ATOM 962 C CA . SER A 1 127 ? -14.767 2.962 8.641 1.00 96.62 127 SER A CA 1
ATOM 963 C C . SER A 1 127 ? -13.648 3.728 7.920 1.00 96.62 127 SER A C 1
ATOM 965 O O . SER A 1 127 ? -13.429 3.496 6.733 1.00 96.62 127 SER A O 1
ATOM 967 N N . ALA A 1 128 ? -12.921 4.611 8.616 1.00 96.44 128 ALA A N 1
ATOM 968 C CA . ALA A 1 128 ? -11.799 5.343 8.034 1.00 96.44 128 ALA A CA 1
ATOM 969 C C . ALA A 1 128 ? -10.618 4.409 7.741 1.00 96.44 128 ALA A C 1
ATOM 971 O O . ALA A 1 128 ? -10.108 4.405 6.623 1.00 96.44 128 ALA A O 1
ATOM 972 N N . VAL A 1 129 ? -10.229 3.576 8.713 1.00 96.69 129 VAL A N 1
ATOM 973 C CA . VAL A 1 129 ? -9.151 2.592 8.526 1.00 96.69 129 VAL A CA 1
ATOM 974 C C . VAL A 1 129 ? -9.539 1.561 7.470 1.00 96.69 129 VAL A C 1
ATOM 976 O O . VAL A 1 129 ? -8.739 1.321 6.575 1.00 96.69 129 VAL A O 1
ATOM 979 N N . ALA A 1 130 ? -10.766 1.029 7.513 1.00 97.56 130 ALA A N 1
ATOM 980 C CA . ALA A 1 130 ? -11.246 0.049 6.532 1.00 97.56 130 ALA A CA 1
ATOM 981 C C . ALA A 1 130 ? -11.143 0.573 5.086 1.00 97.56 130 ALA A C 1
ATOM 983 O O . ALA A 1 130 ? -10.638 -0.106 4.191 1.00 97.56 130 ALA A O 1
ATOM 984 N N . ARG A 1 131 ? -11.541 1.833 4.870 1.00 98.12 131 ARG A N 1
ATOM 985 C CA . ARG A 1 131 ? -11.417 2.489 3.565 1.00 98.12 131 ARG A CA 1
ATOM 986 C C . ARG A 1 131 ? -9.958 2.637 3.129 1.00 98.12 131 ARG A C 1
ATOM 988 O O . ARG A 1 131 ? -9.632 2.307 1.995 1.00 98.12 131 ARG A O 1
ATOM 995 N N . ILE A 1 132 ? -9.086 3.115 4.021 1.00 97.56 132 ILE A N 1
ATOM 996 C CA . ILE A 1 132 ? -7.650 3.245 3.728 1.00 97.56 132 ILE A CA 1
ATOM 997 C C . ILE A 1 132 ? -7.071 1.881 3.339 1.00 97.56 132 ILE A C 1
ATOM 999 O O . ILE A 1 132 ? -6.310 1.793 2.377 1.00 97.56 132 ILE A O 1
ATOM 1003 N N . THR A 1 133 ? -7.434 0.812 4.054 1.00 97.75 133 THR A N 1
ATOM 1004 C CA . THR A 1 133 ? -6.912 -0.528 3.773 1.00 97.75 133 THR A CA 1
ATOM 1005 C C . THR A 1 133 ? -7.361 -1.068 2.414 1.00 97.75 133 THR A C 1
ATOM 1007 O O . THR A 1 133 ? -6.525 -1.599 1.690 1.00 97.75 133 THR A O 1
ATOM 1010 N N . GLU A 1 134 ? -8.624 -0.862 2.028 1.00 98.12 134 GLU A N 1
ATOM 1011 C CA . GLU A 1 134 ? -9.175 -1.285 0.728 1.00 98.12 134 GLU A CA 1
ATOM 1012 C C . GLU A 1 134 ? -8.529 -0.530 -0.453 1.00 98.12 134 GLU A C 1
ATOM 1014 O O . GLU A 1 134 ? -8.120 -1.133 -1.455 1.00 98.12 134 GLU A O 1
ATOM 1019 N N . ASP A 1 135 ? -8.370 0.793 -0.311 1.00 98.12 135 ASP A N 1
ATOM 1020 C CA . ASP A 1 135 ? -7.719 1.637 -1.318 1.00 98.12 135 ASP A CA 1
ATOM 1021 C C . ASP A 1 135 ? -6.246 1.216 -1.515 1.00 98.12 135 ASP A C 1
ATOM 1023 O O . ASP A 1 135 ? -5.766 1.073 -2.648 1.00 98.12 135 ASP A O 1
ATOM 1027 N N . LEU A 1 136 ? -5.520 0.970 -0.415 1.00 98.00 136 LEU A N 1
ATOM 1028 C CA . LEU A 1 136 ? -4.126 0.523 -0.457 1.00 98.00 136 LEU A CA 1
ATOM 1029 C C . LEU A 1 136 ? -3.972 -0.877 -1.056 1.00 98.00 136 LEU A C 1
ATOM 1031 O O . LEU A 1 136 ? -3.061 -1.081 -1.859 1.00 98.00 136 LEU A O 1
ATOM 1035 N N . GLU A 1 137 ? -4.839 -1.825 -0.699 1.00 98.12 137 GLU A N 1
ATOM 1036 C CA . GLU A 1 137 ? -4.781 -3.204 -1.195 1.00 98.12 137 GLU A CA 1
ATOM 1037 C C . GLU A 1 137 ? -4.845 -3.240 -2.728 1.00 98.12 137 GLU A C 1
ATOM 1039 O O . GLU A 1 137 ? -3.986 -3.843 -3.380 1.00 98.12 137 GLU A O 1
ATOM 1044 N N . THR A 1 138 ? -5.784 -2.493 -3.317 1.00 97.94 138 THR A N 1
ATOM 1045 C CA . THR A 1 138 ? -5.940 -2.397 -4.777 1.00 97.94 138 THR A CA 1
ATOM 1046 C C . THR A 1 138 ? -4.681 -1.842 -5.453 1.00 97.94 138 THR A C 1
ATOM 1048 O O . THR A 1 138 ? -4.234 -2.351 -6.488 1.00 97.94 138 THR A O 1
ATOM 1051 N N . MET A 1 139 ? -4.078 -0.797 -4.876 1.00 98.25 139 MET A N 1
ATOM 1052 C CA . MET A 1 139 ? -2.858 -0.190 -5.415 1.00 98.25 139 MET A CA 1
ATOM 1053 C C . MET A 1 139 ? -1.647 -1.119 -5.297 1.00 98.25 139 MET A C 1
ATOM 1055 O O . MET A 1 139 ? -0.870 -1.249 -6.246 1.00 98.25 139 MET A O 1
ATOM 1059 N N . ILE A 1 140 ? -1.482 -1.786 -4.158 1.00 98.12 140 ILE A N 1
ATOM 1060 C CA . ILE A 1 140 ? -0.350 -2.681 -3.917 1.00 98.12 140 ILE A CA 1
ATOM 1061 C C . ILE A 1 140 ? -0.422 -3.905 -4.829 1.00 98.12 140 ILE A C 1
ATOM 1063 O O . ILE A 1 140 ? 0.5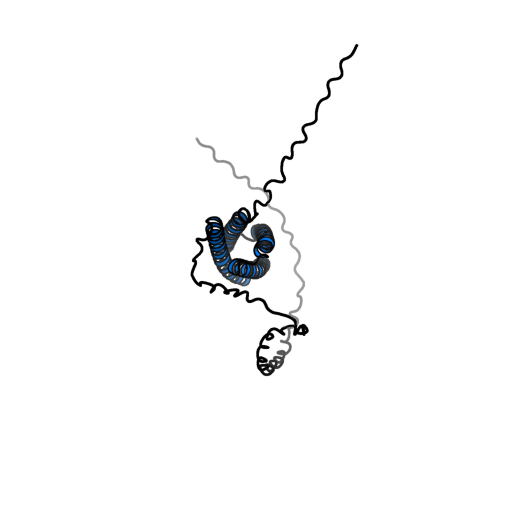91 -4.276 -5.432 1.00 98.12 140 ILE A O 1
ATOM 1067 N N . GLU A 1 141 ? -1.613 -4.477 -5.017 1.00 97.81 141 GLU A N 1
ATOM 1068 C CA . GLU A 1 141 ? -1.794 -5.622 -5.905 1.00 97.81 141 GLU A CA 1
ATOM 1069 C C . GLU A 1 141 ? -1.428 -5.264 -7.357 1.00 97.81 141 GLU A C 1
ATOM 1071 O O . GLU A 1 141 ? -0.769 -6.043 -8.065 1.00 97.81 141 GLU A O 1
ATOM 1076 N N . ALA A 1 142 ? -1.811 -4.062 -7.803 1.00 97.94 142 ALA A N 1
ATOM 1077 C CA . ALA A 1 142 ? -1.456 -3.540 -9.118 1.00 97.94 142 ALA A CA 1
ATOM 1078 C C . ALA A 1 142 ? 0.064 -3.353 -9.274 1.00 97.94 142 ALA A C 1
ATOM 1080 O O . ALA A 1 142 ? 0.631 -3.828 -10.264 1.00 97.94 142 ALA A O 1
ATOM 1081 N N . GLU A 1 143 ? 0.746 -2.746 -8.297 1.00 97.50 143 GLU A N 1
ATOM 1082 C CA . GLU A 1 143 ? 2.204 -2.546 -8.343 1.00 97.50 143 GLU A CA 1
ATOM 1083 C C . GLU A 1 143 ? 2.953 -3.879 -8.335 1.00 97.50 143 GLU A C 1
ATOM 1085 O O . GLU A 1 143 ? 3.844 -4.107 -9.156 1.00 97.50 143 GLU A O 1
ATOM 1090 N N . ARG A 1 144 ? 2.539 -4.828 -7.490 1.00 96.69 144 ARG A N 1
ATOM 1091 C CA . ARG A 1 144 ? 3.123 -6.174 -7.455 1.00 96.69 144 ARG A CA 1
ATOM 1092 C C . ARG A 1 144 ? 3.021 -6.851 -8.824 1.00 96.69 144 ARG A C 1
ATOM 1094 O O . ARG A 1 144 ? 4.006 -7.404 -9.321 1.00 96.69 144 ARG A O 1
ATOM 1101 N N . LYS A 1 145 ? 1.857 -6.771 -9.484 1.00 96.88 145 LYS A N 1
ATOM 1102 C CA . LYS A 1 145 ? 1.662 -7.293 -10.851 1.00 96.88 145 LYS A CA 1
ATOM 1103 C C . LYS A 1 145 ? 2.561 -6.580 -11.870 1.00 96.88 145 LYS A C 1
ATOM 1105 O O . LYS A 1 145 ? 3.094 -7.247 -12.761 1.00 96.88 145 LYS A O 1
ATOM 1110 N N . LEU A 1 146 ? 2.752 -5.264 -11.756 1.00 96.25 146 LEU A N 1
ATOM 1111 C CA . LEU A 1 146 ? 3.631 -4.490 -12.641 1.00 96.25 146 LEU A CA 1
ATOM 1112 C C . LEU A 1 146 ? 5.107 -4.874 -12.467 1.00 96.25 146 LEU A C 1
ATOM 1114 O O . LEU A 1 146 ? 5.784 -5.109 -13.472 1.00 96.25 146 LEU A O 1
ATOM 1118 N N . ILE A 1 147 ? 5.582 -5.018 -11.227 1.00 94.25 147 ILE A N 1
ATOM 1119 C CA . ILE A 1 147 ? 6.950 -5.452 -10.904 1.00 94.25 147 ILE A CA 1
ATOM 1120 C C . ILE A 1 147 ? 7.211 -6.860 -11.445 1.00 94.25 147 ILE A C 1
ATOM 1122 O O . ILE A 1 147 ? 8.201 -7.081 -12.145 1.00 94.25 147 ILE A O 1
ATOM 1126 N N . LEU A 1 148 ? 6.308 -7.812 -11.183 1.00 92.75 148 LEU A N 1
ATOM 1127 C CA . LEU A 1 148 ? 6.453 -9.199 -11.644 1.00 92.75 148 LEU A CA 1
ATOM 1128 C C . LEU A 1 148 ? 6.505 -9.300 -13.174 1.00 92.75 148 LEU A C 1
ATOM 1130 O O . LEU A 1 148 ? 7.222 -10.138 -13.720 1.00 92.75 148 LEU A O 1
ATOM 1134 N N . ARG A 1 149 ? 5.782 -8.417 -13.872 1.00 95.19 149 ARG A N 1
ATOM 1135 C CA . ARG A 1 149 ? 5.787 -8.319 -15.339 1.00 95.19 149 ARG A CA 1
ATOM 1136 C C . ARG A 1 149 ? 6.936 -7.480 -15.895 1.00 95.19 149 ARG A C 1
ATOM 1138 O O . ARG A 1 149 ? 7.045 -7.376 -17.114 1.00 95.19 149 ARG A O 1
ATOM 1145 N N . ARG 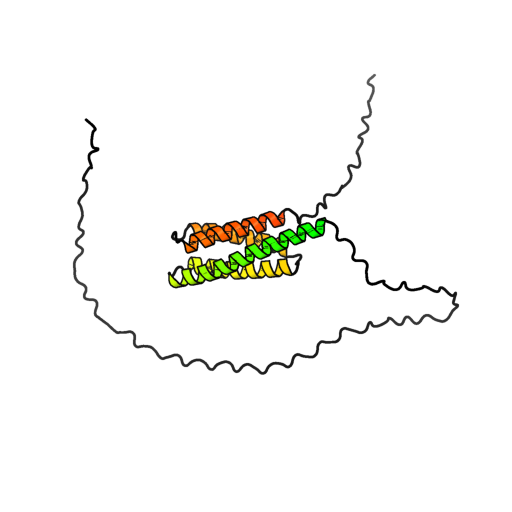A 1 150 ? 7.776 -6.886 -15.037 1.00 92.19 150 ARG A N 1
ATOM 1146 C CA . ARG A 1 150 ? 8.832 -5.931 -15.420 1.00 92.19 150 ARG A CA 1
ATOM 1147 C C . ARG A 1 150 ? 8.288 -4.815 -16.316 1.00 92.19 150 ARG A C 1
ATOM 1149 O O . ARG A 1 150 ? 8.886 -4.465 -17.331 1.00 92.19 150 ARG A O 1
ATOM 1156 N N . SER A 1 151 ? 7.107 -4.311 -15.967 1.00 94.44 151 SER A N 1
ATOM 1157 C CA . SER A 1 151 ? 6.439 -3.269 -16.737 1.00 94.44 151 SER A CA 1
ATOM 1158 C C . SER A 1 151 ? 7.281 -1.989 -16.744 1.00 94.44 151 SER A C 1
ATOM 1160 O O . SER A 1 151 ? 7.744 -1.580 -15.677 1.00 94.44 151 SER A O 1
ATOM 1162 N N . PRO A 1 152 ? 7.426 -1.293 -17.888 1.00 91.12 152 PRO A N 1
ATOM 1163 C CA . PRO A 1 152 ? 8.088 0.012 -17.923 1.00 91.12 152 PRO A CA 1
ATOM 1164 C C . PRO A 1 152 ? 7.332 1.075 -17.108 1.00 91.12 152 PRO A C 1
ATOM 1166 O O . PRO A 1 152 ? 7.911 2.088 -16.736 1.00 91.12 152 PRO A O 1
ATOM 1169 N N . PHE A 1 153 ? 6.052 0.837 -16.802 1.00 95.94 153 PHE A N 1
ATOM 1170 C CA . PHE A 1 153 ? 5.226 1.719 -15.974 1.00 95.94 153 PHE A CA 1
ATOM 1171 C C . PHE A 1 153 ? 5.383 1.475 -14.470 1.00 95.94 153 PHE A C 1
ATOM 1173 O O . PHE A 1 153 ? 4.878 2.277 -13.688 1.00 95.94 153 PHE A O 1
ATOM 1180 N N . ALA A 1 154 ? 6.059 0.392 -14.064 1.00 94.06 154 ALA A N 1
ATOM 1181 C CA . ALA A 1 154 ? 6.215 0.045 -12.652 1.00 94.06 154 ALA A CA 1
ATOM 1182 C C . ALA A 1 154 ? 6.885 1.184 -11.875 1.00 94.06 154 ALA A C 1
ATOM 1184 O O . ALA A 1 154 ? 6.447 1.517 -10.792 1.00 94.06 154 ALA A O 1
ATOM 1185 N N . GLU A 1 155 ? 7.882 1.861 -12.449 1.00 92.56 155 GLU A N 1
ATOM 1186 C CA . GLU A 1 155 ? 8.597 2.920 -11.729 1.00 92.56 155 GLU A CA 1
ATOM 1187 C C . GLU A 1 155 ? 7.722 4.150 -11.442 1.00 92.56 155 GLU A C 1
ATOM 1189 O O . GLU A 1 155 ? 7.698 4.659 -10.324 1.00 92.56 155 GLU A O 1
ATOM 1194 N N . SER A 1 156 ? 6.955 4.620 -12.429 1.00 94.31 156 SER A N 1
ATOM 1195 C CA . SER A 1 156 ? 6.036 5.744 -12.218 1.00 94.31 156 SER A CA 1
ATOM 1196 C C . SER A 1 156 ? 4.918 5.373 -11.245 1.00 94.31 156 SER A C 1
ATOM 1198 O O . SER A 1 156 ? 4.574 6.168 -10.373 1.00 94.31 156 SER A O 1
ATOM 1200 N N . PHE A 1 157 ? 4.376 4.158 -11.363 1.00 96.62 157 PHE A N 1
ATOM 1201 C CA . PHE A 1 157 ? 3.321 3.689 -10.472 1.00 96.62 157 PHE A CA 1
ATOM 1202 C C . PHE A 1 157 ? 3.832 3.487 -9.039 1.00 96.62 157 PHE A C 1
ATOM 1204 O O . PHE A 1 157 ? 3.181 3.921 -8.092 1.00 96.62 157 PHE A O 1
ATOM 1211 N N . ARG A 1 158 ? 5.048 2.961 -8.868 1.00 95.62 158 ARG A N 1
ATOM 1212 C CA . ARG A 1 158 ? 5.753 2.854 -7.585 1.00 95.62 158 ARG A CA 1
ATOM 1213 C C . ARG A 1 158 ? 5.817 4.175 -6.837 1.00 95.62 158 ARG A C 1
ATOM 1215 O O . ARG A 1 158 ? 5.572 4.202 -5.634 1.00 95.62 158 ARG A O 1
ATOM 1222 N N . GLN A 1 159 ? 6.147 5.265 -7.528 1.00 95.75 159 GLN A N 1
ATOM 1223 C CA . GLN A 1 159 ? 6.196 6.596 -6.918 1.00 95.75 159 GLN A CA 1
ATOM 1224 C C . GLN A 1 159 ? 4.816 7.019 -6.406 1.00 95.75 159 GLN A C 1
ATOM 1226 O O . GLN A 1 159 ? 4.705 7.512 -5.283 1.00 95.75 159 GLN A O 1
ATOM 1231 N N . THR A 1 160 ? 3.760 6.763 -7.184 1.00 97.19 160 THR A N 1
ATOM 1232 C CA . THR A 1 160 ? 2.374 6.992 -6.756 1.00 97.19 160 THR A CA 1
ATOM 1233 C C . THR A 1 160 ? 2.014 6.146 -5.535 1.00 97.19 160 THR A C 1
ATOM 1235 O O . THR A 1 160 ? 1.459 6.680 -4.575 1.00 97.19 160 THR A O 1
ATOM 1238 N N . VAL A 1 161 ? 2.369 4.858 -5.515 1.00 97.81 161 VAL A N 1
ATOM 1239 C CA . VAL A 1 161 ? 2.127 3.978 -4.359 1.00 97.81 161 VAL A CA 1
ATOM 1240 C C . VAL A 1 161 ? 2.879 4.478 -3.127 1.00 97.81 161 VAL A C 1
ATOM 1242 O O . VAL A 1 161 ? 2.283 4.609 -2.064 1.00 97.81 161 VAL A O 1
ATOM 1245 N N . ALA A 1 162 ? 4.156 4.841 -3.256 1.00 97.31 162 ALA A N 1
ATOM 1246 C CA . ALA A 1 162 ? 4.950 5.358 -2.144 1.00 97.31 162 ALA A CA 1
ATOM 1247 C C . ALA A 1 162 ? 4.355 6.648 -1.546 1.00 97.31 162 ALA A C 1
ATOM 1249 O O . ALA A 1 162 ? 4.331 6.801 -0.324 1.00 97.31 162 ALA A O 1
ATOM 1250 N N . GLN A 1 163 ? 3.836 7.553 -2.383 1.00 97.31 163 GLN A N 1
ATOM 1251 C CA . GLN A 1 163 ? 3.141 8.762 -1.927 1.00 97.31 163 GLN A CA 1
ATOM 1252 C C . GLN A 1 163 ? 1.839 8.434 -1.186 1.00 97.31 163 GLN A C 1
ATOM 1254 O O . GLN A 1 163 ? 1.614 8.962 -0.098 1.00 97.31 163 GLN A O 1
ATOM 1259 N N . ASN A 1 164 ? 1.020 7.528 -1.728 1.00 98.06 164 ASN A N 1
ATOM 1260 C CA . ASN A 1 164 ? -0.223 7.102 -1.080 1.00 98.06 164 ASN A CA 1
ATOM 1261 C C . ASN A 1 164 ? 0.040 6.399 0.258 1.00 98.06 164 ASN A C 1
ATOM 1263 O O . ASN A 1 164 ? -0.666 6.657 1.226 1.00 98.06 164 ASN A O 1
ATOM 1267 N N . LEU A 1 165 ? 1.095 5.584 0.361 1.00 98.12 165 LEU A N 1
ATOM 1268 C CA . LEU A 1 165 ? 1.505 4.975 1.631 1.00 98.12 165 LEU A CA 1
ATOM 1269 C C . LEU A 1 165 ? 1.914 6.032 2.666 1.00 98.12 165 LEU A C 1
ATOM 1271 O O . LEU A 1 165 ? 1.563 5.912 3.837 1.00 98.12 165 LEU A O 1
ATOM 1275 N N . GLN A 1 166 ? 2.625 7.089 2.259 1.00 98.19 166 GLN A N 1
ATOM 1276 C CA . GLN A 1 166 ? 2.967 8.185 3.172 1.00 98.19 166 GLN A CA 1
ATOM 1277 C C . GLN A 1 166 ? 1.740 8.978 3.628 1.00 98.19 166 GLN A C 1
ATOM 1279 O O . GLN A 1 166 ? 1.667 9.358 4.796 1.00 98.19 166 GLN A O 1
ATOM 1284 N N . GLN A 1 167 ? 0.776 9.216 2.737 1.00 98.00 167 GLN A N 1
ATOM 1285 C CA . GLN A 1 167 ? -0.489 9.843 3.108 1.00 98.00 167 GLN A CA 1
ATOM 1286 C C . GLN A 1 167 ? -1.273 8.954 4.082 1.00 98.00 167 GLN A C 1
ATOM 1288 O O . GLN A 1 167 ? -1.673 9.423 5.146 1.00 98.00 167 GLN A O 1
ATOM 1293 N N . ALA A 1 168 ? -1.412 7.663 3.771 1.00 98.06 168 ALA A N 1
ATOM 1294 C CA . ALA A 1 168 ? -2.084 6.700 4.632 1.00 98.06 168 ALA A CA 1
ATOM 1295 C C . ALA A 1 168 ? -1.450 6.652 6.025 1.00 98.06 168 ALA A C 1
ATOM 1297 O O . ALA A 1 168 ? -2.173 6.652 7.014 1.00 98.06 168 ALA A O 1
ATOM 1298 N N . LEU A 1 169 ? -0.116 6.711 6.137 1.00 98.25 169 LEU A N 1
ATOM 1299 C CA . LEU A 1 169 ? 0.549 6.828 7.437 1.00 98.25 169 LEU A CA 1
ATOM 1300 C C . LEU A 1 169 ? 0.068 8.054 8.219 1.00 98.25 169 LEU A C 1
ATOM 1302 O O . LEU A 1 169 ? -0.205 7.930 9.407 1.00 98.25 169 LEU A O 1
ATOM 1306 N N . GLN A 1 170 ? -0.050 9.229 7.600 1.00 97.94 170 GLN A N 1
ATOM 1307 C CA . GLN A 1 170 ? -0.507 10.440 8.299 1.00 97.94 170 GLN A CA 1
ATOM 1308 C C . GLN A 1 170 ? -1.957 10.324 8.784 1.00 97.94 170 GLN A C 1
ATOM 1310 O O . GLN A 1 170 ? -2.289 10.815 9.863 1.00 97.94 170 GLN A O 1
ATOM 1315 N N . GLU A 1 171 ? -2.820 9.683 7.997 1.00 97.25 171 GLU A N 1
ATOM 1316 C CA . GLU A 1 171 ? -4.217 9.442 8.367 1.00 97.25 171 GLU A CA 1
ATOM 1317 C C . GLU A 1 171 ? -4.328 8.396 9.481 1.00 97.25 171 GLU A C 1
ATOM 1319 O O . GLU A 1 171 ? -5.047 8.609 10.458 1.00 97.25 171 GLU A O 1
ATOM 1324 N N . LEU A 1 172 ? -3.549 7.317 9.387 1.00 97.12 172 LEU A N 1
ATOM 1325 C CA . LEU A 1 172 ? -3.466 6.260 10.388 1.00 97.12 172 LEU A CA 1
ATOM 1326 C C . LEU A 1 172 ? -2.967 6.805 11.731 1.00 97.12 172 LEU A C 1
ATOM 1328 O O . LEU A 1 172 ? -3.623 6.595 12.739 1.00 97.12 172 LEU A O 1
ATOM 1332 N N . HIS A 1 173 ? -1.925 7.638 11.784 1.00 97.25 173 HIS A N 1
ATOM 1333 C CA . HIS A 1 173 ? -1.463 8.223 13.059 1.00 97.25 173 HIS A CA 1
ATOM 1334 C C . HIS A 1 173 ? -2.521 9.064 13.807 1.00 97.25 173 HIS A C 1
ATOM 1336 O O . HIS A 1 173 ? -2.347 9.328 14.996 1.00 97.25 173 HIS A O 1
ATOM 1342 N N . GLN A 1 174 ? -3.604 9.493 13.147 1.00 96.94 174 GLN A N 1
ATOM 1343 C CA . GLN A 1 174 ? -4.716 10.211 13.784 1.00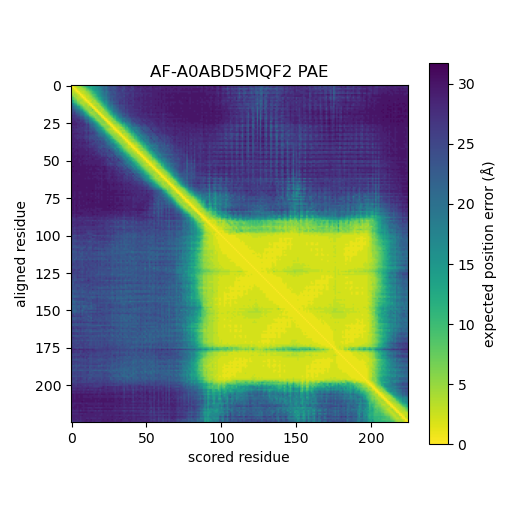 96.94 174 GLN A CA 1
ATOM 1344 C C . GLN A 1 174 ? -5.783 9.279 14.379 1.00 96.94 174 GLN A C 1
ATOM 1346 O O . GLN A 1 174 ? -6.655 9.737 15.118 1.00 96.94 174 GLN A O 1
ATOM 1351 N N . GLN A 1 175 ? -5.740 7.987 14.056 1.00 95.75 175 GLN A N 1
ATOM 1352 C CA . GLN A 1 175 ? -6.696 6.993 14.533 1.00 95.75 175 GLN A CA 1
ATOM 1353 C C . GLN A 1 175 ? -6.309 6.471 15.930 1.00 95.75 175 GLN A C 1
ATOM 1355 O O . GLN A 1 175 ? -5.148 6.575 16.338 1.00 95.75 175 GLN A O 1
ATOM 1360 N N . PRO A 1 176 ? -7.262 5.897 16.690 1.00 91.62 176 PRO A N 1
ATOM 1361 C CA . PRO A 1 176 ? -6.995 5.324 18.005 1.00 91.62 176 PRO A CA 1
ATOM 1362 C C . PRO A 1 176 ? -5.842 4.314 17.980 1.00 91.62 176 PRO A C 1
ATOM 1364 O O . PRO A 1 176 ? -5.697 3.523 17.044 1.00 91.62 176 PRO A O 1
ATOM 1367 N N . ASN A 1 177 ? -5.011 4.356 19.022 1.00 92.25 177 ASN A N 1
ATOM 1368 C C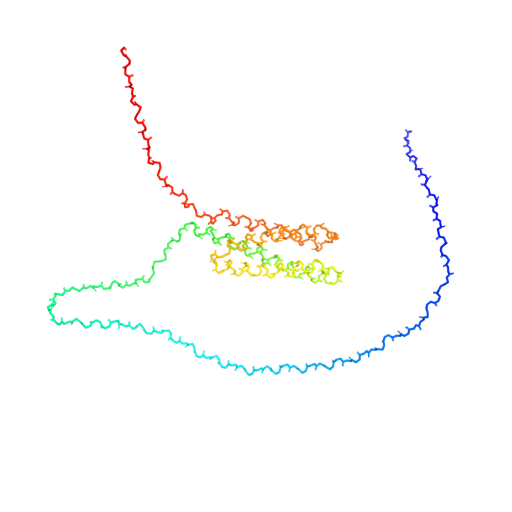A . ASN A 1 177 ? -3.820 3.525 19.112 1.00 92.25 177 ASN A CA 1
ATOM 1369 C C . ASN A 1 177 ? -4.193 2.087 19.508 1.00 92.25 177 ASN A C 1
ATOM 1371 O O . ASN A 1 177 ? -4.409 1.804 20.686 1.00 92.25 177 ASN A O 1
ATOM 1375 N N . ASP A 1 178 ? -4.272 1.206 18.516 1.00 94.31 178 ASP A N 1
ATOM 1376 C CA . ASP A 1 178 ? -4.576 -0.217 18.659 1.00 94.31 178 ASP A CA 1
ATOM 1377 C C . ASP A 1 178 ? -3.349 -1.057 18.252 1.00 94.31 178 ASP A C 1
ATOM 1379 O O . ASP A 1 178 ? -2.637 -0.660 17.324 1.00 94.31 178 ASP A O 1
ATOM 1383 N N . PRO A 1 179 ? -3.057 -2.202 18.898 1.00 93.88 179 PRO A N 1
ATOM 1384 C CA . PRO A 1 179 ? -1.964 -3.081 18.477 1.00 93.88 179 PRO A CA 1
ATOM 1385 C C . PRO A 1 179 ? -2.015 -3.504 16.998 1.00 93.88 179 PRO A C 1
ATOM 1387 O O . PRO A 1 179 ? -0.973 -3.468 16.344 1.00 93.88 179 PRO A O 1
ATOM 1390 N N . ALA A 1 180 ? -3.185 -3.845 16.444 1.00 93.44 180 ALA A N 1
ATOM 1391 C CA . ALA A 1 180 ? -3.306 -4.232 15.030 1.00 93.44 180 ALA A CA 1
ATOM 1392 C C . ALA A 1 180 ? -2.968 -3.056 14.100 1.00 93.44 180 ALA A C 1
ATOM 1394 O O . ALA A 1 180 ? -2.356 -3.199 13.042 1.00 93.44 180 ALA A O 1
ATOM 1395 N N . HIS A 1 181 ? -3.324 -1.855 14.539 1.00 95.06 181 HIS A N 1
ATOM 1396 C CA . HIS A 1 181 ? -3.056 -0.624 13.822 1.00 95.06 181 HIS A CA 1
ATOM 1397 C C . HIS A 1 181 ? -1.567 -0.222 13.885 1.00 95.06 181 HIS A C 1
ATOM 1399 O O . HIS A 1 181 ? -1.014 0.244 12.890 1.00 95.06 181 HIS A O 1
ATOM 1405 N N . GLN A 1 182 ? -0.879 -0.476 15.003 1.00 96.19 182 GLN A N 1
ATOM 1406 C CA . GLN A 1 182 ? 0.578 -0.309 15.108 1.00 96.19 182 GLN A CA 1
ATOM 1407 C C . GLN A 1 182 ? 1.343 -1.268 14.188 1.00 96.19 182 GLN A C 1
ATOM 1409 O O . GLN A 1 182 ? 2.302 -0.855 13.535 1.00 96.19 182 GLN A O 1
ATOM 1414 N N . GLU A 1 183 ? 0.906 -2.527 14.097 1.00 96.88 183 GLU A N 1
ATOM 1415 C CA . GLU A 1 183 ? 1.479 -3.498 13.158 1.00 96.88 183 GLU A CA 1
ATOM 1416 C C . GLU A 1 183 ? 1.299 -3.036 11.707 1.00 96.88 183 GLU A C 1
ATOM 1418 O O . GLU A 1 183 ? 2.262 -3.029 10.936 1.00 96.88 183 GLU A O 1
ATOM 1423 N N . LEU A 1 184 ? 0.107 -2.541 11.357 1.00 97.44 184 LEU A N 1
ATOM 1424 C CA . LEU A 1 184 ? -0.149 -1.962 10.040 1.00 97.44 184 LEU A CA 1
ATOM 1425 C C . LEU A 1 184 ? 0.780 -0.774 9.737 1.00 97.44 184 LEU A C 1
ATOM 1427 O O . LEU A 1 184 ? 1.379 -0.721 8.662 1.00 97.44 184 LEU A O 1
ATOM 1431 N N . ILE A 1 185 ? 0.940 0.167 10.674 1.00 98.06 185 ILE A N 1
ATOM 1432 C CA . ILE A 1 185 ? 1.844 1.318 10.516 1.00 98.06 185 ILE A CA 1
ATOM 1433 C C . ILE A 1 185 ? 3.283 0.848 10.268 1.00 98.06 185 ILE A C 1
ATOM 1435 O O . ILE A 1 185 ? 3.939 1.349 9.350 1.00 98.06 185 ILE A O 1
ATOM 1439 N N . ALA A 1 186 ? 3.770 -0.124 11.045 1.00 98.00 186 ALA A N 1
ATOM 1440 C CA . ALA A 1 186 ? 5.115 -0.671 10.887 1.00 98.00 186 ALA A CA 1
ATOM 1441 C C . ALA A 1 186 ? 5.310 -1.309 9.501 1.00 98.00 186 ALA A C 1
ATOM 1443 O O . ALA A 1 186 ? 6.303 -1.032 8.822 1.00 98.00 186 ALA A O 1
ATOM 1444 N N . GLN A 1 187 ? 4.329 -2.085 9.035 1.00 98.12 187 GLN A N 1
ATOM 1445 C CA . GLN A 1 187 ? 4.388 -2.739 7.728 1.00 98.12 187 GLN A CA 1
ATOM 1446 C C . GLN A 1 187 ? 4.318 -1.744 6.567 1.00 98.12 187 GLN A C 1
ATOM 1448 O O . GLN A 1 187 ? 5.061 -1.878 5.591 1.00 98.12 187 GLN A O 1
ATOM 1453 N N . ILE A 1 188 ? 3.505 -0.689 6.680 1.00 98.25 188 ILE A N 1
ATOM 1454 C CA . ILE A 1 188 ? 3.475 0.388 5.683 1.00 98.25 188 ILE A CA 1
ATOM 1455 C C . ILE A 1 188 ? 4.832 1.111 5.620 1.00 98.25 188 ILE A C 1
ATOM 1457 O O . ILE A 1 188 ? 5.328 1.397 4.527 1.00 98.25 188 ILE A O 1
ATOM 1461 N N . GLN A 1 189 ? 5.472 1.381 6.764 1.00 98.19 189 GLN A N 1
ATOM 1462 C CA . GLN A 1 189 ? 6.806 1.997 6.803 1.00 98.19 189 GLN A CA 1
ATOM 1463 C C . GLN A 1 189 ? 7.877 1.104 6.157 1.00 98.19 189 GLN A C 1
ATOM 1465 O O . GLN A 1 189 ? 8.698 1.592 5.369 1.00 98.19 189 GLN A O 1
ATOM 1470 N N . GLN A 1 190 ? 7.851 -0.202 6.439 1.00 97.31 190 GLN A N 1
ATOM 1471 C CA . GLN A 1 190 ? 8.764 -1.177 5.841 1.00 97.31 190 GLN A CA 1
ATOM 1472 C C . GLN A 1 190 ? 8.594 -1.244 4.316 1.00 97.31 190 GLN A C 1
ATOM 1474 O O . GLN A 1 190 ? 9.577 -1.127 3.579 1.00 97.31 190 GLN A O 1
ATOM 1479 N N . ALA A 1 191 ? 7.356 -1.357 3.827 1.00 97.44 191 ALA A N 1
ATOM 1480 C CA . ALA A 1 191 ? 7.067 -1.386 2.396 1.00 97.44 191 ALA A CA 1
ATOM 1481 C C . ALA A 1 191 ? 7.456 -0.074 1.696 1.00 97.44 191 ALA A C 1
ATOM 1483 O O . ALA A 1 191 ? 8.086 -0.100 0.639 1.00 97.44 191 ALA A O 1
ATOM 1484 N N . SER A 1 192 ? 7.159 1.080 2.304 1.00 97.50 192 SER A N 1
ATOM 1485 C CA . SER A 1 192 ? 7.550 2.392 1.770 1.00 97.50 192 SER A CA 1
ATOM 1486 C C . SER A 1 192 ? 9.071 2.516 1.630 1.00 97.50 192 SER A C 1
ATOM 1488 O O . SER A 1 192 ? 9.564 3.001 0.610 1.00 97.50 192 SER A O 1
ATOM 1490 N N . THR A 1 193 ? 9.830 1.998 2.600 1.00 96.38 193 THR A N 1
ATOM 1491 C CA . THR A 1 193 ? 11.300 1.964 2.543 1.00 96.38 193 THR A CA 1
ATOM 1492 C C . THR A 1 193 ? 11.802 1.065 1.410 1.00 96.38 193 THR A C 1
ATOM 1494 O O . THR A 1 193 ? 12.701 1.455 0.663 1.00 96.38 193 THR A O 1
ATOM 1497 N N . ALA A 1 194 ? 11.200 -0.115 1.225 1.00 95.50 194 ALA A N 1
ATOM 1498 C CA . ALA A 1 194 ? 11.552 -1.020 0.130 1.00 95.50 194 ALA A CA 1
ATOM 1499 C C . ALA A 1 194 ? 11.311 -0.380 -1.251 1.00 95.50 194 ALA A C 1
ATOM 1501 O O . ALA A 1 194 ? 12.178 -0.450 -2.124 1.00 95.50 194 ALA A O 1
ATOM 1502 N N . LEU A 1 195 ? 10.174 0.303 -1.436 1.00 95.25 195 LEU A N 1
ATOM 1503 C CA . LEU A 1 195 ? 9.850 1.010 -2.682 1.00 95.25 195 LEU A CA 1
ATOM 1504 C C . LEU A 1 195 ? 10.826 2.164 -2.954 1.00 95.25 195 LEU A C 1
ATOM 1506 O O . LEU A 1 195 ? 11.273 2.338 -4.088 1.00 95.25 195 LEU A O 1
ATOM 1510 N N . GLN A 1 196 ? 11.200 2.926 -1.923 1.00 94.19 196 GLN A N 1
ATOM 1511 C CA . GLN A 1 196 ? 12.148 4.036 -2.057 1.00 94.19 196 GLN A CA 1
ATOM 1512 C C . GLN A 1 196 ? 13.548 3.541 -2.440 1.00 94.19 196 GLN A C 1
ATOM 1514 O O . GLN A 1 196 ? 14.139 4.061 -3.388 1.00 94.19 196 GLN A O 1
ATOM 1519 N N . ASN A 1 197 ? 14.043 2.481 -1.795 1.00 92.81 197 ASN A N 1
ATOM 1520 C CA . ASN A 1 197 ? 15.359 1.909 -2.100 1.00 92.81 197 ASN A CA 1
ATOM 1521 C C . ASN A 1 197 ? 15.434 1.341 -3.527 1.00 92.81 197 ASN A C 1
ATOM 1523 O O . ASN A 1 197 ? 16.470 1.452 -4.182 1.00 92.81 197 ASN A O 1
ATOM 1527 N N . GLY A 1 198 ? 14.326 0.793 -4.033 1.00 88.44 198 GLY A N 1
ATOM 1528 C CA . GLY A 1 198 ? 14.243 0.242 -5.386 1.00 88.44 198 GLY A CA 1
ATOM 1529 C C . GLY A 1 198 ? 14.291 1.268 -6.521 1.00 88.44 198 GLY A C 1
ATOM 1530 O O . GLY A 1 198 ? 14.595 0.897 -7.656 1.00 88.44 198 GLY A O 1
ATOM 1531 N N . SER A 1 199 ? 13.981 2.541 -6.252 1.00 80.12 199 SER A N 1
ATOM 1532 C CA . SER A 1 199 ? 13.939 3.593 -7.284 1.00 80.12 199 SER A CA 1
ATOM 1533 C C . SER A 1 199 ? 15.328 4.123 -7.665 1.00 80.12 199 SER A C 1
ATOM 1535 O O . SER A 1 199 ? 15.578 4.497 -8.813 1.00 80.12 199 SER A O 1
ATOM 1537 N N . VAL A 1 200 ? 16.281 4.086 -6.729 1.00 72.25 200 VAL A N 1
ATOM 1538 C CA . VAL A 1 200 ? 17.615 4.692 -6.889 1.00 72.25 200 VAL A CA 1
ATOM 1539 C C . VAL A 1 200 ? 18.468 3.986 -7.954 1.00 72.25 200 VAL A C 1
ATOM 1541 O O . VAL A 1 200 ? 19.303 4.627 -8.589 1.00 72.25 200 VAL A O 1
ATOM 1544 N N . GLN A 1 201 ? 18.254 2.692 -8.210 1.00 62.75 201 GLN A N 1
ATOM 1545 C CA . GLN A 1 201 ? 19.098 1.922 -9.137 1.00 62.75 201 GLN A CA 1
ATOM 1546 C C . GLN A 1 201 ? 18.608 1.871 -10.589 1.00 62.75 201 GLN A C 1
ATOM 1548 O O . GLN A 1 201 ? 19.378 1.485 -11.468 1.00 62.75 201 GLN A O 1
ATOM 1553 N N . MET A 1 202 ? 17.361 2.261 -10.877 1.00 58.41 202 MET A N 1
ATOM 1554 C CA . MET A 1 202 ? 16.811 2.164 -12.238 1.00 58.41 202 MET A CA 1
ATOM 1555 C C . MET A 1 202 ? 16.954 3.438 -13.067 1.00 58.41 202 MET A C 1
ATOM 1557 O O . MET A 1 202 ? 16.570 3.429 -14.233 1.00 58.41 202 MET A O 1
ATOM 1561 N N . SER A 1 203 ? 17.545 4.507 -12.526 1.00 57.06 203 SER A N 1
ATOM 1562 C CA . SER A 1 203 ? 17.939 5.652 -13.349 1.00 57.06 203 SER A CA 1
ATOM 1563 C C . SER A 1 203 ? 19.108 5.227 -14.239 1.00 57.06 203 SER A C 1
ATOM 1565 O O . SER A 1 203 ? 20.215 5.041 -13.725 1.00 57.06 203 SER A O 1
ATOM 1567 N N . PRO A 1 204 ? 18.913 5.043 -15.560 1.00 57.28 204 PRO A N 1
ATOM 1568 C CA . PRO A 1 204 ? 20.040 4.788 -16.428 1.00 57.28 204 PRO A CA 1
ATOM 1569 C C . PRO A 1 204 ? 20.929 6.021 -16.338 1.00 57.28 204 PRO A C 1
ATOM 1571 O O . PRO A 1 204 ? 20.469 7.144 -16.552 1.00 57.28 204 PRO A O 1
ATOM 1574 N N . SER A 1 205 ? 22.202 5.819 -16.023 1.00 55.69 205 SER A N 1
ATOM 1575 C CA . SER A 1 205 ? 23.264 6.812 -16.151 1.00 55.69 205 SER A CA 1
ATOM 1576 C C . SER A 1 205 ? 23.453 7.160 -17.638 1.00 55.69 205 SER A C 1
ATOM 1578 O O . SER A 1 205 ? 24.490 6.903 -18.234 1.00 55.69 205 SER A O 1
ATOM 1580 N N . ALA A 1 206 ? 22.416 7.705 -18.272 1.00 53.47 206 ALA A N 1
ATOM 1581 C CA . ALA A 1 206 ? 22.395 8.213 -19.633 1.00 53.47 206 ALA A CA 1
ATOM 1582 C C . ALA A 1 206 ? 22.888 9.669 -19.691 1.00 53.47 206 ALA A C 1
ATOM 1584 O O . ALA A 1 206 ? 22.912 10.268 -20.758 1.00 53.47 206 ALA A O 1
ATOM 1585 N N . GLN A 1 207 ? 23.382 10.222 -18.576 1.00 52.88 207 GLN A N 1
ATOM 1586 C CA . GLN A 1 207 ? 24.335 11.338 -18.589 1.00 52.88 207 GLN A CA 1
ATOM 1587 C C . GLN A 1 207 ? 25.760 10.819 -18.843 1.00 52.88 207 GLN A C 1
ATOM 1589 O O . GLN A 1 207 ? 26.724 11.149 -18.156 1.00 52.88 207 GLN A O 1
ATOM 1594 N N . GLY A 1 208 ? 25.892 9.979 -19.866 1.00 52.81 208 GLY A N 1
ATOM 1595 C CA . GLY A 1 208 ? 27.156 9.744 -20.531 1.00 52.81 208 GLY A CA 1
ATOM 1596 C C . GLY A 1 208 ? 27.448 10.930 -21.441 1.00 52.81 208 GLY A C 1
ATOM 1597 O O . GLY A 1 208 ? 26.862 11.052 -22.509 1.00 52.81 208 GLY A O 1
ATOM 1598 N N . GLN A 1 209 ? 28.379 11.777 -21.007 1.00 54.25 209 GLN A N 1
ATOM 1599 C CA . GLN A 1 209 ? 29.374 12.386 -21.890 1.00 54.25 209 GLN A CA 1
ATOM 1600 C C . GLN A 1 209 ? 28.822 13.163 -23.101 1.00 54.25 209 GLN A C 1
ATOM 1602 O O . GLN A 1 209 ? 29.209 12.894 -24.237 1.00 54.25 209 GLN A O 1
ATOM 1607 N N . GLN A 1 210 ? 28.015 14.208 -22.884 1.00 54.56 210 GLN A N 1
ATOM 1608 C CA . GLN A 1 210 ? 28.062 15.309 -23.848 1.00 54.56 210 GLN A CA 1
ATOM 1609 C C . GLN A 1 210 ? 29.394 16.019 -23.626 1.00 54.56 210 GLN A C 1
ATOM 1611 O O . GLN A 1 210 ? 29.627 16.697 -22.627 1.00 54.56 210 GLN A O 1
ATOM 1616 N N . SER A 1 211 ? 30.307 15.689 -24.526 1.00 57.69 211 SER A N 1
ATOM 1617 C CA . SER A 1 211 ? 31.696 16.083 -24.590 1.00 57.69 211 SER A CA 1
ATOM 1618 C C . SER A 1 211 ? 31.929 17.515 -24.114 1.00 57.69 211 SER A C 1
ATOM 1620 O O . SER A 1 211 ? 31.374 18.467 -24.662 1.00 57.69 211 SER A O 1
ATOM 1622 N N . GLN A 1 212 ? 32.855 17.655 -23.164 1.00 55.72 212 GLN A N 1
ATOM 1623 C CA . GLN A 1 212 ? 33.746 18.808 -23.081 1.00 55.72 212 GLN A CA 1
ATOM 1624 C C . GLN A 1 212 ? 34.507 18.921 -24.415 1.00 55.72 212 GLN A C 1
ATOM 1626 O O . GLN A 1 212 ? 35.666 18.534 -24.528 1.00 55.72 212 GLN A O 1
ATOM 1631 N N . LEU A 1 213 ? 33.846 19.398 -25.467 1.00 57.66 213 LEU A N 1
ATOM 1632 C CA . LEU A 1 213 ? 34.530 19.958 -26.620 1.00 57.66 213 LEU A CA 1
ATOM 1633 C C . LEU A 1 213 ? 35.004 21.334 -26.172 1.00 57.66 213 LEU A C 1
ATOM 1635 O O . LEU A 1 213 ? 34.229 22.279 -26.053 1.00 57.66 213 LEU A O 1
ATOM 1639 N N . GLY A 1 214 ? 36.281 21.378 -25.798 1.00 55.59 214 GLY A N 1
ATOM 1640 C CA . GLY A 1 214 ? 36.937 22.560 -25.276 1.00 55.59 214 GLY A CA 1
ATOM 1641 C C . GLY A 1 214 ? 36.784 23.751 -26.213 1.00 55.59 214 GLY A C 1
ATOM 1642 O O . GLY A 1 214 ? 37.332 23.774 -27.312 1.00 55.59 214 GLY A O 1
ATOM 1643 N N . HIS A 1 215 ? 36.114 24.788 -25.725 1.00 59.31 215 HIS A N 1
ATOM 1644 C CA . HIS A 1 215 ? 36.331 26.141 -26.206 1.00 59.31 215 HIS A CA 1
ATOM 1645 C C . HIS A 1 215 ? 37.629 26.653 -25.567 1.00 59.31 215 HIS A C 1
ATOM 1647 O O . HIS A 1 215 ? 37.622 27.269 -24.503 1.00 59.31 215 HIS A O 1
ATOM 1653 N N . GLN A 1 216 ? 38.768 26.357 -26.204 1.00 52.56 216 GLN A N 1
ATOM 1654 C CA . GLN A 1 216 ? 39.985 27.145 -26.013 1.00 52.56 216 GLN A CA 1
ATOM 1655 C C . GLN A 1 216 ? 39.717 28.544 -26.577 1.00 52.56 216 GLN A C 1
ATOM 1657 O O . GLN A 1 216 ? 39.853 28.784 -27.775 1.00 52.56 216 GLN A O 1
ATOM 1662 N N . SER A 1 217 ? 39.308 29.466 -25.711 1.00 62.66 217 SER A N 1
ATOM 1663 C CA . SER A 1 217 ? 39.345 30.894 -26.009 1.00 62.66 217 SER A CA 1
ATOM 1664 C C . SER A 1 217 ? 40.806 31.315 -26.149 1.00 62.66 217 SER A C 1
ATOM 1666 O O . SER A 1 217 ? 41.525 31.464 -25.163 1.00 62.66 217 SER A O 1
ATOM 1668 N N . THR A 1 218 ? 41.255 31.490 -27.388 1.00 59.66 218 THR A N 1
ATOM 1669 C CA . THR A 1 218 ? 42.526 32.133 -27.722 1.00 59.66 218 THR A CA 1
ATOM 1670 C C . THR A 1 218 ? 42.502 33.577 -27.225 1.00 59.66 218 THR A C 1
ATOM 1672 O O . THR A 1 218 ? 41.868 34.449 -27.818 1.00 59.66 218 THR A O 1
ATOM 1675 N N . GLN A 1 219 ? 43.187 33.825 -26.112 1.00 60.50 219 GLN A N 1
ATOM 1676 C CA . GLN A 1 219 ? 43.438 35.150 -25.563 1.00 60.50 219 GLN A CA 1
ATOM 1677 C C . GLN A 1 219 ? 44.498 35.853 -26.429 1.00 60.50 219 GLN A C 1
ATOM 1679 O O . GLN A 1 219 ? 45.699 35.675 -26.233 1.00 60.50 219 GLN A O 1
ATOM 1684 N N . SER A 1 220 ? 44.063 36.631 -27.422 1.00 64.00 220 SER A N 1
ATOM 1685 C CA . SER A 1 220 ? 44.944 37.525 -28.181 1.00 64.00 220 SER A CA 1
ATOM 1686 C C . SER A 1 220 ? 45.448 38.652 -27.278 1.00 64.00 220 SER A C 1
ATOM 1688 O O . SER A 1 220 ? 44.707 39.572 -26.939 1.00 64.00 220 SER A O 1
ATOM 1690 N N . GLN A 1 221 ? 46.725 38.580 -26.900 1.00 59.94 221 GLN A N 1
ATOM 1691 C CA . GLN A 1 221 ? 47.460 39.694 -26.308 1.00 59.94 221 GLN A CA 1
ATOM 1692 C C . GLN A 1 221 ? 47.668 40.786 -27.366 1.00 59.94 221 GLN A C 1
ATOM 1694 O O . GLN A 1 221 ? 48.235 40.538 -28.430 1.00 59.94 221 GLN A O 1
ATOM 1699 N N . HIS A 1 222 ? 47.200 41.994 -27.065 1.00 66.00 222 HIS A N 1
ATOM 1700 C CA . HIS A 1 222 ? 47.449 43.205 -27.841 1.00 66.00 222 HIS A CA 1
ATOM 1701 C C . HIS A 1 222 ? 48.620 43.961 -27.186 1.00 66.00 222 HIS A C 1
ATOM 1703 O O . HIS A 1 222 ? 48.513 44.288 -26.002 1.00 66.00 222 HIS A O 1
ATOM 1709 N N 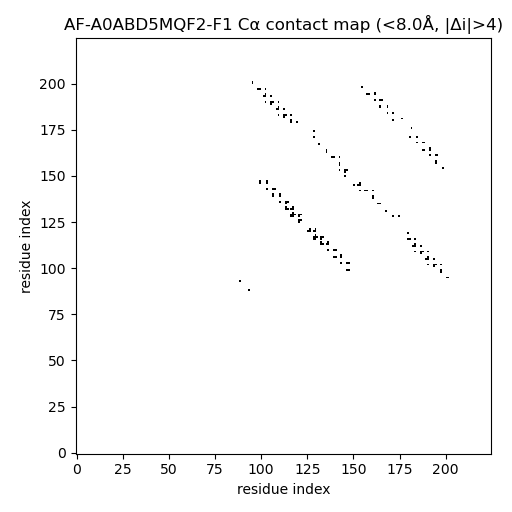. P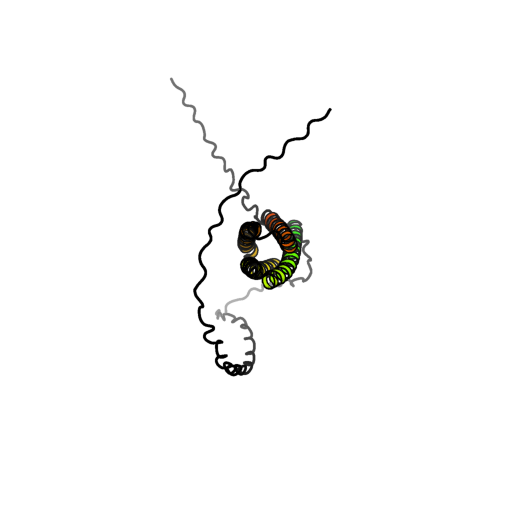RO A 1 223 ? 49.731 44.246 -27.887 1.00 70.06 223 PRO A N 1
ATOM 1710 C CA . PRO A 1 223 ? 50.793 45.082 -27.342 1.00 70.06 223 PRO A CA 1
ATOM 1711 C C . PRO A 1 223 ? 50.440 46.567 -27.521 1.00 70.06 223 PRO A C 1
ATOM 1713 O O . PRO A 1 223 ? 50.226 47.030 -28.641 1.00 70.06 223 PRO A O 1
ATOM 1716 N N . GLN A 1 224 ? 50.383 47.314 -26.416 1.00 61.81 224 GLN A N 1
ATOM 1717 C CA . GLN A 1 224 ? 50.352 48.779 -26.439 1.00 61.81 224 GLN A CA 1
ATOM 1718 C C . GLN A 1 224 ? 51.730 49.320 -26.848 1.00 61.81 224 GLN A C 1
ATOM 1720 O O . GLN A 1 224 ? 52.758 48.874 -26.334 1.00 61.81 224 GLN A O 1
ATOM 1725 N N . LYS A 1 225 ? 51.721 50.277 -27.777 1.00 65.44 225 LYS A N 1
ATOM 1726 C CA . LYS A 1 225 ? 52.813 51.216 -28.046 1.00 65.44 225 LYS A CA 1
ATOM 1727 C C . LYS A 1 225 ? 52.449 52.573 -27.467 1.00 65.44 225 LYS A C 1
ATOM 1729 O O . LYS A 1 225 ? 51.240 52.894 -27.504 1.00 65.44 225 LYS A O 1
#

Sequence (225 aa):
MSQIPQQQPGQYGTESSVSTSQQSQFGQQPQYGQQSQFGQQPQFGQQGQFGQQPQFGQQAQPSYQIPQGQSPPMQTQLPAVSQGSQQAGSPSQQVAQADGRQIATALQELERTLDQANVYALENGNSAVARITEDLETMIEAERKLILRRSPFAESFRQTVAQNLQQALQELHQQPNDPAHQELIAQIQQASTALQNGSVQMSPSAQGQQSQLGHQSTQSQHPQK